Protein AF-A0A8R2H9G7-F1 (afdb_monomer)

Foldseek 3Di:
DLVLLLVCLVCVCVQDPPPDDHVVVVVVVSVVVVVVVVVVVLVVQLVVLCQPDDPVCSVCSVVVSVVVVVVVVVVLVVVVVLLQDLVNCCPPPDPDDDDDRPCPPSVVSNVVSVVVVVVVVVCVVPPDPDPCVPPDDPPPQDPVNVVVVVVVVCVDPVNVVVVVVVVVVVVVVVVVVVVVVVVD

Secondary structure (DSSP, 8-state):
-HHHHHHHHHHHHHHS-TTS---HHHHHHHHHHHHHHHHHHHHHHHHHHHHHS-TTTGGGHHHHHHHHHHHHHHHHHHHHHHHH-HHHHHHHT-SS--SS----HHHHHHHHHHHHHHHHHHHHHH-----GGGS-------HHHHHHHHHHHHHSHHHHHHHHHHHHHHHHHHHHHHHHHHT-

InterPro domains:
  IPR004752 AmpG-like permease/Acetyl-coenzyme A transporter 1 [PTHR12778] (1-171)
  IPR024371 Acetyl-coenzyme A transporter 1-like [PF13000] (18-131)
  IPR036259 MFS transporter superfamily [SSF103473] (22-169)

Structure (mmCIF, N/CA/C/O backbone):
data_AF-A0A8R2H9G7-F1
#
_entry.id   AF-A0A8R2H9G7-F1
#
loop_
_atom_site.group_PDB
_atom_site.id
_atom_site.type_symbol
_atom_site.label_atom_id
_atom_site.label_alt_id
_atom_site.label_comp_id
_atom_site.label_asym_id
_atom_site.label_entity_id
_atom_site.label_seq_id
_atom_site.pdbx_PDB_ins_code
_atom_site.Cartn_x
_atom_site.Cartn_y
_atom_site.Cartn_z
_atom_site.occupancy
_atom_site.B_iso_or_equiv
_atom_site.auth_seq_id
_atom_site.auth_comp_id
_atom_site.auth_asym_id
_atom_site.auth_atom_id
_atom_site.pdbx_PDB_model_num
ATOM 1 N N . MET A 1 1 ? -7.232 -0.306 -6.433 1.00 82.00 1 MET A N 1
ATOM 2 C CA . MET A 1 1 ? -5.753 -0.274 -6.347 1.00 82.00 1 MET A CA 1
ATOM 3 C C . MET A 1 1 ? -5.108 -1.134 -7.431 1.00 82.00 1 MET A C 1
ATOM 5 O O . MET A 1 1 ? -4.406 -0.576 -8.259 1.00 82.00 1 MET A O 1
ATOM 9 N N . GLY A 1 2 ? -5.403 -2.440 -7.511 1.00 83.88 2 GLY A N 1
ATOM 10 C CA . GLY A 1 2 ? -4.819 -3.326 -8.536 1.00 83.88 2 GLY A CA 1
ATOM 11 C C . GLY A 1 2 ? -5.090 -2.910 -9.992 1.00 83.88 2 GLY A C 1
ATOM 12 O O . GLY A 1 2 ? -4.160 -2.840 -10.787 1.00 83.88 2 GLY A O 1
ATOM 13 N N . ALA A 1 3 ? -6.321 -2.503 -10.327 1.00 84.56 3 ALA A N 1
ATOM 14 C CA . ALA A 1 3 ? -6.639 -1.978 -11.663 1.00 84.56 3 ALA A CA 1
ATOM 15 C C . ALA A 1 3 ? -5.837 -0.710 -12.026 1.00 84.56 3 ALA A C 1
ATOM 17 O O . ALA A 1 3 ? -5.389 -0.565 -13.160 1.00 84.56 3 ALA A O 1
ATOM 18 N N . CYS A 1 4 ? -5.597 0.181 -11.056 1.00 84.38 4 CYS A N 1
ATOM 19 C CA . CYS A 1 4 ? -4.772 1.377 -11.252 1.00 84.38 4 CYS A CA 1
ATOM 20 C C . CYS A 1 4 ? -3.304 1.010 -11.514 1.00 84.38 4 CYS A C 1
ATOM 22 O O . CYS A 1 4 ? -2.678 1.616 -12.376 1.00 84.38 4 CYS A O 1
ATOM 24 N N . PHE A 1 5 ? -2.769 -0.004 -10.824 1.00 84.00 5 PHE A N 1
ATOM 25 C CA . PHE A 1 5 ? -1.421 -0.522 -11.083 1.00 84.00 5 PHE A CA 1
ATOM 26 C C . PHE A 1 5 ? -1.277 -1.103 -12.490 1.00 84.00 5 PHE A C 1
ATOM 28 O O . PHE A 1 5 ? -0.299 -0.798 -13.168 1.00 84.00 5 PHE A O 1
ATOM 35 N N . ILE A 1 6 ? -2.265 -1.869 -12.959 1.00 84.56 6 ILE A N 1
ATOM 36 C CA . ILE A 1 6 ? -2.273 -2.402 -14.330 1.00 84.56 6 ILE A CA 1
ATOM 37 C C . ILE A 1 6 ? -2.359 -1.265 -15.353 1.00 84.56 6 ILE A C 1
ATOM 39 O O . ILE A 1 6 ? -1.595 -1.250 -16.314 1.00 84.56 6 ILE A O 1
ATOM 43 N N . TYR A 1 7 ? -3.229 -0.278 -15.124 1.00 85.06 7 TYR A N 1
ATOM 44 C CA . TYR A 1 7 ? -3.340 0.894 -15.993 1.00 85.06 7 TYR A CA 1
ATOM 45 C C . TYR A 1 7 ? -2.022 1.674 -16.080 1.00 85.06 7 TYR A C 1
ATOM 47 O O . TYR A 1 7 ? -1.581 2.026 -17.173 1.00 85.06 7 TYR A O 1
ATOM 55 N N . MET A 1 8 ? -1.354 1.908 -14.949 1.00 81.38 8 MET A N 1
ATOM 56 C CA . MET A 1 8 ? -0.033 2.535 -14.956 1.00 81.38 8 MET A CA 1
ATOM 57 C C . MET A 1 8 ? 1.000 1.672 -15.673 1.00 81.38 8 MET A C 1
ATOM 59 O O . MET A 1 8 ? 1.761 2.214 -16.458 1.00 81.38 8 MET A O 1
ATOM 63 N N . ALA A 1 9 ? 1.013 0.352 -15.466 1.00 79.62 9 ALA A N 1
ATOM 64 C CA . ALA A 1 9 ? 1.944 -0.551 -16.143 1.00 79.62 9 ALA A CA 1
ATOM 65 C C . ALA A 1 9 ? 1.824 -0.454 -17.673 1.00 79.62 9 ALA A C 1
ATOM 67 O O . ALA A 1 9 ? 2.831 -0.402 -18.377 1.00 79.62 9 ALA A O 1
ATOM 68 N N . SER A 1 10 ? 0.602 -0.368 -18.203 1.00 80.25 10 SER A N 1
ATOM 69 C CA . SER A 1 10 ? 0.375 -0.194 -19.641 1.00 80.25 10 SER A CA 1
ATOM 70 C C . SER A 1 10 ? 0.911 1.141 -20.167 1.00 80.25 10 SER A C 1
ATOM 72 O O . SER A 1 10 ? 1.482 1.167 -21.253 1.00 80.25 10 SER A O 1
ATOM 74 N N . ASN A 1 11 ? 0.808 2.222 -19.390 1.00 79.44 11 ASN A N 1
ATOM 75 C CA . ASN A 1 11 ? 1.223 3.566 -19.808 1.00 79.44 11 ASN A CA 1
ATOM 76 C C . ASN A 1 11 ? 2.656 3.954 -19.378 1.00 79.44 11 ASN A C 1
ATOM 78 O O . ASN A 1 11 ? 3.151 5.000 -19.792 1.00 79.44 11 ASN A O 1
ATOM 82 N N . ILE A 1 12 ? 3.339 3.137 -18.564 1.00 74.50 12 ILE A N 1
ATOM 83 C CA . ILE A 1 12 ? 4.638 3.486 -17.958 1.00 74.50 12 ILE A CA 1
ATOM 84 C C . ILE A 1 12 ? 5.731 3.710 -19.011 1.00 74.50 12 ILE A C 1
ATOM 86 O O . ILE A 1 12 ? 6.510 4.643 -18.868 1.00 74.50 12 ILE A O 1
ATOM 90 N N . ASP A 1 13 ? 5.743 2.925 -20.093 1.00 72.75 13 ASP A N 1
ATOM 91 C CA . ASP A 1 13 ? 6.731 3.068 -21.173 1.00 72.75 13 ASP A CA 1
ATOM 92 C C . ASP A 1 13 ? 6.516 4.361 -21.981 1.00 72.75 13 ASP A C 1
ATOM 94 O O . ASP A 1 13 ? 7.449 4.876 -22.593 1.00 72.75 13 ASP A O 1
ATOM 98 N N . GLU A 1 14 ? 5.291 4.903 -21.979 1.00 74.88 14 GLU A N 1
ATOM 99 C CA . GLU A 1 14 ? 4.971 6.190 -22.606 1.00 74.88 14 GLU A CA 1
ATOM 100 C C . GLU A 1 14 ? 5.302 7.364 -21.674 1.00 74.88 14 GLU A C 1
ATOM 102 O O . GLU A 1 14 ? 5.772 8.406 -22.126 1.00 74.88 14 GLU A O 1
ATOM 107 N N . TRP A 1 15 ? 5.074 7.205 -20.367 1.00 72.50 15 TRP A N 1
ATOM 108 C CA . TRP A 1 15 ? 5.322 8.254 -19.373 1.00 72.50 15 TRP A CA 1
ATOM 109 C C . TRP A 1 15 ? 6.798 8.369 -18.976 1.00 72.50 15 TRP A C 1
ATOM 111 O O . TRP A 1 15 ? 7.242 9.457 -18.600 1.00 72.50 15 TRP A O 1
ATOM 121 N N . LEU A 1 16 ? 7.557 7.274 -19.079 1.00 68.81 16 LEU A N 1
ATOM 122 C CA . LEU A 1 16 ? 8.981 7.188 -18.755 1.00 68.81 16 LEU A CA 1
ATOM 123 C C . LEU A 1 16 ? 9.797 6.605 -19.933 1.00 68.81 16 LEU A C 1
ATOM 125 O O . LEU A 1 16 ? 10.354 5.513 -19.821 1.00 68.81 16 LEU A O 1
ATOM 129 N N . PRO A 1 17 ? 9.879 7.312 -21.073 1.00 69.88 17 PRO A N 1
ATOM 130 C CA . PRO A 1 17 ? 10.675 6.870 -22.213 1.00 69.88 17 PRO A CA 1
ATOM 131 C C . PRO A 1 17 ? 12.180 7.019 -21.933 1.00 69.88 17 PRO A C 1
ATOM 133 O O . PRO A 1 17 ? 12.624 8.082 -21.506 1.00 69.88 17 PRO A O 1
ATOM 136 N N . GLU A 1 18 ? 12.990 6.006 -22.260 1.00 61.25 18 GLU A N 1
ATOM 137 C CA . GLU A 1 18 ? 14.456 6.025 -22.048 1.00 61.25 18 GLU A CA 1
ATOM 138 C C . GLU A 1 18 ? 15.189 7.130 -22.836 1.00 61.25 18 GLU A C 1
ATOM 140 O O . GLU A 1 18 ? 16.307 7.511 -22.500 1.00 61.25 18 GLU A O 1
ATOM 145 N N . THR A 1 19 ? 14.564 7.669 -23.887 1.00 57.00 19 THR A N 1
ATOM 146 C CA . THR A 1 19 ? 15.178 8.614 -24.839 1.00 57.00 19 THR A CA 1
ATOM 147 C C . THR A 1 19 ? 14.554 10.015 -24.852 1.00 57.00 19 THR A C 1
ATOM 149 O O . THR A 1 19 ? 15.057 10.891 -25.557 1.00 57.00 19 THR A O 1
ATOM 152 N N . ARG A 1 20 ? 13.464 10.279 -24.112 1.00 65.06 20 ARG A N 1
ATOM 153 C CA . ARG A 1 20 ? 12.755 11.582 -24.119 1.00 65.06 20 ARG A CA 1
ATOM 154 C C . ARG A 1 20 ? 12.514 12.121 -22.707 1.00 65.06 20 ARG A C 1
ATOM 156 O O . ARG A 1 20 ? 12.713 11.429 -21.719 1.00 65.06 20 ARG A O 1
ATOM 163 N N . LYS A 1 21 ? 12.084 13.388 -22.617 1.00 67.12 21 LYS A N 1
ATOM 164 C CA . LYS A 1 21 ? 11.689 14.000 -21.340 1.00 67.12 21 LYS A CA 1
ATOM 165 C C . LYS A 1 21 ? 10.469 13.258 -20.768 1.00 67.12 21 LYS A C 1
ATOM 167 O O . LYS A 1 21 ? 9.487 13.120 -21.498 1.00 67.12 21 LYS A O 1
ATOM 172 N N . PRO A 1 22 ? 10.518 12.806 -19.506 1.00 75.44 22 PRO A N 1
ATOM 173 C CA . PRO A 1 22 ? 9.414 12.086 -18.889 1.00 75.44 22 PRO A CA 1
ATOM 174 C C . PRO A 1 22 ? 8.234 13.010 -18.571 1.00 75.44 22 PRO A C 1
ATOM 176 O O . PRO A 1 22 ? 8.414 14.164 -18.171 1.00 75.44 22 PRO A O 1
ATOM 179 N N . ASP A 1 23 ? 7.018 12.480 -18.702 1.00 77.12 23 ASP A N 1
ATOM 180 C CA . ASP A 1 23 ? 5.767 13.179 -18.384 1.00 77.12 23 ASP A CA 1
ATOM 181 C C . ASP A 1 23 ? 5.506 13.136 -16.868 1.00 77.12 23 ASP A C 1
ATOM 183 O O . ASP A 1 23 ? 4.645 12.414 -16.356 1.00 77.12 23 ASP A O 1
ATOM 187 N N . ILE A 1 24 ? 6.262 13.949 -16.128 1.00 82.56 24 ILE A N 1
ATOM 188 C CA . ILE A 1 24 ? 6.235 13.997 -14.657 1.00 82.56 24 ILE A CA 1
ATOM 189 C C . ILE A 1 24 ? 4.827 14.324 -14.135 1.00 82.56 24 ILE A C 1
ATOM 191 O O . ILE A 1 24 ? 4.404 13.756 -13.134 1.00 82.56 24 ILE A O 1
ATOM 195 N N . LEU A 1 25 ? 4.065 15.189 -14.819 1.00 83.75 25 LEU A N 1
ATOM 196 C CA . LEU A 1 25 ? 2.717 15.572 -14.379 1.00 83.75 25 LEU A CA 1
ATOM 197 C C . LEU A 1 25 ? 1.764 14.372 -14.320 1.00 83.75 25 LEU A C 1
ATOM 199 O O . LEU A 1 25 ? 1.107 14.169 -13.301 1.00 83.75 25 LEU A O 1
ATOM 203 N N . LYS A 1 26 ? 1.714 13.545 -15.372 1.00 82.38 26 LYS A N 1
ATOM 204 C CA . LYS A 1 26 ? 0.862 12.342 -15.403 1.00 82.38 26 LYS A CA 1
ATOM 205 C C . LYS A 1 26 ? 1.266 11.361 -14.304 1.00 82.38 26 LYS A C 1
ATOM 207 O O . LYS A 1 26 ? 0.404 10.805 -13.626 1.00 82.38 26 LYS A O 1
ATOM 212 N N . LEU A 1 27 ? 2.573 11.217 -14.090 1.00 82.19 27 LEU A N 1
ATOM 213 C CA . LEU A 1 27 ? 3.136 10.353 -13.063 1.00 82.19 27 LEU A CA 1
ATOM 214 C C . LEU A 1 27 ? 2.752 10.827 -11.649 1.00 82.19 27 LEU A C 1
ATOM 216 O O . LEU A 1 27 ? 2.284 10.030 -10.839 1.00 82.19 27 LEU A O 1
ATOM 220 N N . VAL A 1 28 ? 2.861 12.130 -11.375 1.00 87.25 28 VAL A N 1
ATOM 221 C CA . VAL A 1 28 ? 2.463 12.740 -10.096 1.00 87.25 28 VAL A CA 1
ATOM 222 C C . VAL A 1 28 ? 0.970 12.556 -9.841 1.00 87.25 28 VAL A C 1
ATOM 224 O O . VAL A 1 28 ? 0.604 12.119 -8.754 1.00 87.25 28 VAL A O 1
ATOM 227 N N . TYR A 1 29 ? 0.106 12.818 -10.827 1.00 87.44 29 TYR A N 1
ATOM 228 C CA . TYR A 1 29 ? -1.336 12.595 -10.674 1.00 87.44 29 TYR A CA 1
ATOM 229 C C . TYR A 1 29 ? -1.669 11.122 -10.400 1.00 87.44 29 TYR A C 1
ATOM 231 O O . TYR A 1 29 ? -2.487 10.831 -9.526 1.00 87.44 29 TYR A O 1
ATOM 239 N N . ALA A 1 30 ? -1.018 10.188 -11.099 1.00 86.75 30 ALA A N 1
ATOM 240 C CA . ALA A 1 30 ? -1.238 8.759 -10.907 1.00 86.75 30 ALA A CA 1
ATOM 241 C C . ALA A 1 30 ? -0.794 8.286 -9.511 1.00 86.75 30 ALA A C 1
ATOM 243 O O . ALA A 1 30 ? -1.560 7.616 -8.814 1.00 86.75 30 ALA A O 1
ATOM 244 N N . PHE A 1 31 ? 0.403 8.682 -9.065 1.00 86.19 31 PHE A N 1
ATOM 245 C CA . PHE A 1 31 ? 0.899 8.356 -7.726 1.00 86.19 31 PHE A CA 1
ATOM 246 C C . PHE A 1 31 ? 0.094 9.032 -6.620 1.00 86.19 31 PHE A C 1
ATOM 248 O O . PHE A 1 31 ? -0.173 8.403 -5.599 1.00 86.19 31 PHE A O 1
ATOM 255 N N . PHE A 1 32 ? -0.346 10.273 -6.825 1.00 89.81 32 PHE A N 1
ATOM 256 C CA . PHE A 1 32 ? -1.221 10.971 -5.889 1.00 89.81 32 PHE A CA 1
ATOM 257 C C . PHE A 1 32 ? -2.545 10.222 -5.707 1.00 89.81 32 PHE A C 1
ATOM 259 O O . PHE A 1 32 ? -2.954 9.939 -4.580 1.00 89.81 32 PHE A O 1
ATOM 266 N N . PHE A 1 33 ? -3.185 9.830 -6.810 1.00 90.44 33 PHE A N 1
ATOM 267 C CA . PHE A 1 33 ? -4.438 9.082 -6.767 1.00 90.44 33 PHE A CA 1
ATOM 268 C C . PHE A 1 33 ? -4.272 7.706 -6.105 1.00 90.44 33 PHE A C 1
ATOM 270 O O . PHE A 1 33 ? -5.101 7.296 -5.292 1.00 90.44 33 PHE A O 1
ATOM 277 N N . LEU A 1 34 ? -3.175 7.001 -6.388 1.00 89.25 34 LEU A N 1
ATOM 278 C CA . LEU A 1 34 ? -2.841 5.750 -5.704 1.00 89.25 34 LEU A CA 1
ATOM 279 C C . LEU A 1 34 ? -2.572 5.937 -4.216 1.00 89.25 34 LEU A C 1
ATOM 281 O O . LEU A 1 34 ? -3.015 5.104 -3.430 1.00 89.25 34 LEU A O 1
ATOM 285 N N . GLY A 1 35 ? -1.888 7.014 -3.832 1.00 89.88 35 GLY A N 1
ATOM 286 C CA . GLY A 1 35 ? -1.658 7.374 -2.436 1.00 89.88 35 GLY A CA 1
ATOM 287 C C . GLY A 1 35 ? -2.971 7.614 -1.692 1.00 89.88 35 GLY A C 1
ATOM 288 O O . GLY A 1 35 ? -3.161 7.091 -0.596 1.00 89.88 35 GLY A O 1
ATOM 289 N N . MET A 1 36 ? -3.923 8.306 -2.320 1.00 91.25 36 MET A N 1
ATOM 290 C CA . MET A 1 36 ? -5.273 8.494 -1.777 1.00 91.25 36 MET A CA 1
ATOM 291 C C . MET A 1 36 ? -6.016 7.160 -1.603 1.00 91.25 36 MET A C 1
ATOM 293 O O . MET A 1 36 ? -6.651 6.919 -0.573 1.00 91.25 36 MET A O 1
ATOM 297 N N . LEU A 1 37 ? -5.913 6.265 -2.588 1.00 90.12 37 LEU A N 1
ATOM 298 C CA . LEU A 1 37 ? -6.501 4.928 -2.513 1.00 90.12 37 LEU A CA 1
ATOM 299 C C . LEU A 1 37 ? -5.864 4.080 -1.406 1.00 90.12 37 LEU A C 1
ATOM 301 O O . LEU A 1 37 ? -6.582 3.401 -0.679 1.00 90.12 37 LEU A O 1
ATOM 305 N N . ALA A 1 38 ? -4.539 4.130 -1.263 1.00 89.56 38 ALA A N 1
ATOM 306 C CA . ALA A 1 38 ? -3.812 3.434 -0.206 1.00 89.56 38 ALA A CA 1
ATOM 307 C C . ALA A 1 38 ? -4.242 3.935 1.179 1.00 89.56 38 ALA A C 1
ATOM 309 O O . ALA A 1 38 ? -4.548 3.124 2.046 1.00 89.56 38 ALA A O 1
ATOM 310 N N . ALA A 1 39 ? -4.360 5.255 1.352 1.00 90.75 39 ALA A N 1
ATOM 311 C CA . ALA A 1 39 ? -4.848 5.857 2.590 1.00 90.75 39 ALA A CA 1
ATOM 312 C C . ALA A 1 39 ? -6.288 5.427 2.917 1.00 90.75 39 ALA A C 1
ATOM 314 O O . ALA A 1 39 ? -6.613 5.150 4.068 1.00 90.75 39 ALA A O 1
ATOM 315 N N . THR A 1 40 ? -7.151 5.314 1.903 1.00 91.19 40 THR A N 1
ATOM 316 C CA . THR A 1 40 ? -8.523 4.814 2.089 1.00 91.19 40 THR A CA 1
ATOM 317 C C . THR A 1 40 ? -8.523 3.352 2.539 1.00 91.19 40 THR A C 1
ATOM 319 O O . THR A 1 40 ? -9.294 2.973 3.417 1.00 91.19 40 THR A O 1
ATOM 322 N N . LEU A 1 41 ? -7.650 2.526 1.957 1.00 87.12 41 LEU A N 1
ATOM 323 C CA . LEU A 1 41 ? -7.536 1.114 2.315 1.00 87.12 41 LEU A CA 1
ATOM 324 C C . LEU A 1 41 ? -6.985 0.915 3.726 1.00 87.12 41 LEU A C 1
ATOM 326 O O . LEU A 1 41 ? -7.489 0.039 4.415 1.00 87.12 41 LEU A O 1
ATOM 330 N N . ASP A 1 42 ? -6.024 1.726 4.164 1.00 86.56 42 ASP A N 1
ATOM 331 C CA . ASP A 1 42 ? -5.469 1.672 5.524 1.00 86.56 42 ASP A CA 1
ATOM 332 C C . ASP A 1 42 ? -6.580 1.851 6.574 1.00 86.56 42 ASP A C 1
ATOM 334 O O . ASP A 1 42 ? -6.789 0.992 7.428 1.00 86.56 42 ASP A O 1
ATOM 338 N N . ILE A 1 43 ? -7.419 2.880 6.399 1.00 88.00 43 ILE A N 1
ATOM 339 C CA . ILE A 1 43 ? -8.570 3.153 7.277 1.00 88.00 43 ILE A CA 1
ATOM 340 C C . ILE A 1 43 ? -9.589 2.004 7.247 1.00 88.00 43 ILE A C 1
ATOM 342 O O . ILE A 1 43 ? -10.096 1.580 8.290 1.00 88.00 43 ILE A O 1
ATOM 346 N N . VAL A 1 44 ? -9.922 1.501 6.053 1.00 86.69 44 VAL A N 1
ATOM 347 C CA . VAL A 1 44 ? -10.909 0.422 5.892 1.00 86.69 44 VAL A CA 1
ATOM 348 C C . VAL A 1 44 ? -10.404 -0.875 6.525 1.00 86.69 44 VAL A C 1
ATOM 350 O O . VAL A 1 44 ? -11.155 -1.530 7.247 1.00 86.69 44 VAL A O 1
ATOM 353 N N . VAL A 1 45 ? -9.140 -1.236 6.303 1.00 83.25 45 VAL A N 1
ATOM 354 C CA . VAL A 1 45 ? -8.510 -2.448 6.846 1.00 83.25 45 VAL A CA 1
ATOM 355 C C . VAL A 1 45 ? -8.375 -2.362 8.369 1.00 83.25 45 VAL A C 1
ATOM 357 O O . VAL A 1 45 ? -8.664 -3.347 9.056 1.00 83.25 45 VAL A O 1
ATOM 360 N N . ASP A 1 46 ? -8.055 -1.188 8.912 1.00 84.69 46 ASP A N 1
ATOM 361 C CA . ASP A 1 46 ? -8.038 -0.954 10.357 1.00 84.69 46 ASP A CA 1
ATOM 362 C C . ASP A 1 46 ? -9.426 -1.159 10.979 1.00 84.69 46 ASP A C 1
ATOM 364 O O . ASP A 1 46 ? -9.571 -1.932 11.931 1.00 84.69 46 ASP A O 1
ATOM 368 N N . GLY A 1 47 ? -10.479 -0.561 10.411 1.00 83.44 47 GLY A N 1
ATOM 369 C CA . GLY A 1 47 ? -11.855 -0.752 10.895 1.00 83.44 47 GLY A CA 1
ATOM 370 C C . GLY A 1 47 ? -12.338 -2.202 10.762 1.00 83.44 47 GLY A C 1
ATOM 371 O O . GLY A 1 47 ? -13.050 -2.745 11.614 1.00 83.44 47 GLY A O 1
ATOM 372 N N . TRP A 1 48 ? -11.892 -2.875 9.709 1.00 81.00 48 TRP A N 1
ATOM 373 C CA . TRP A 1 48 ? -12.135 -4.286 9.468 1.00 81.00 48 TRP A CA 1
ATOM 374 C C . TRP A 1 48 ? -11.473 -5.202 10.496 1.00 81.00 48 TRP A C 1
ATOM 376 O O . TRP A 1 48 ? -12.088 -6.196 10.880 1.00 81.00 48 TRP A O 1
ATOM 386 N N . SER A 1 49 ? -10.275 -4.872 10.975 1.00 81.69 49 SER A N 1
ATOM 387 C CA . SER A 1 49 ? -9.595 -5.648 12.016 1.00 81.69 49 SER A CA 1
ATOM 388 C C . SER A 1 49 ? -10.335 -5.581 13.361 1.00 81.69 49 SER A C 1
ATOM 390 O O . SER A 1 49 ? -10.511 -6.606 14.022 1.00 81.69 49 SER A O 1
ATOM 392 N N . LEU A 1 50 ? -10.863 -4.404 13.722 1.00 74.88 50 LEU A N 1
ATOM 393 C CA . LEU A 1 50 ? -11.611 -4.182 14.965 1.00 74.88 50 LEU A CA 1
ATOM 394 C C . LEU A 1 50 ? -12.962 -4.906 14.984 1.00 74.88 50 LEU A C 1
ATOM 396 O O . LEU A 1 50 ? -13.409 -5.342 16.041 1.00 74.88 50 LEU A O 1
ATOM 400 N N . THR A 1 51 ? -13.605 -5.043 13.823 1.00 74.75 51 THR A N 1
ATOM 401 C CA . THR A 1 51 ? -14.904 -5.725 13.682 1.00 74.75 51 THR A CA 1
ATOM 402 C C . THR A 1 51 ? -14.776 -7.240 13.504 1.00 74.75 51 THR A C 1
ATOM 404 O O . THR A 1 51 ? -15.715 -7.970 13.815 1.00 74.75 51 THR A O 1
ATOM 407 N N . MET A 1 52 ? -13.627 -7.732 13.026 1.00 69.00 52 MET A N 1
ATOM 408 C CA . MET A 1 52 ? -13.358 -9.166 12.849 1.00 69.00 52 MET A CA 1
ATOM 409 C C . MET A 1 52 ? -12.850 -9.857 14.122 1.00 69.00 52 MET A C 1
ATOM 411 O O . MET A 1 52 ? -13.045 -11.064 14.271 1.00 69.00 52 MET A O 1
ATOM 415 N N . LEU A 1 53 ? -12.205 -9.132 15.043 1.00 69.06 53 LEU A N 1
ATOM 416 C CA . LEU A 1 53 ? -11.704 -9.703 16.296 1.00 69.06 53 LEU A CA 1
ATOM 417 C C . LEU A 1 53 ? -12.753 -9.663 17.416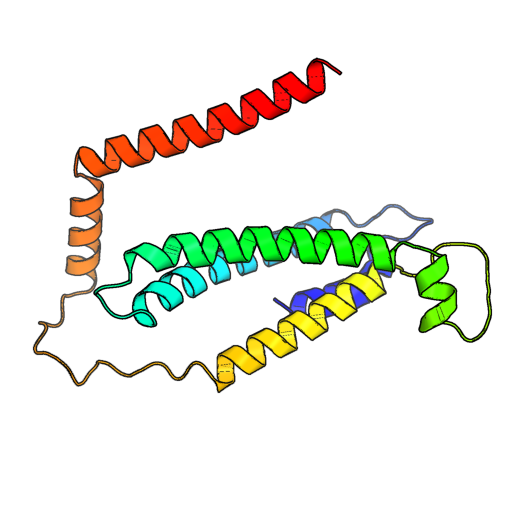 1.00 69.06 53 LEU A C 1
ATOM 419 O O . LEU A 1 53 ? -13.477 -8.690 17.609 1.00 69.06 53 LEU A O 1
ATOM 423 N N . LYS A 1 54 ? -12.791 -10.728 18.226 1.00 66.56 54 LYS A N 1
ATOM 424 C CA . LYS A 1 54 ? -13.620 -10.796 19.439 1.00 66.56 54 LYS A CA 1
ATOM 425 C C . LYS A 1 54 ? -13.172 -9.712 20.433 1.00 66.56 54 LYS A C 1
ATOM 427 O O . LYS A 1 54 ? -11.974 -9.488 20.592 1.00 66.56 54 LYS A O 1
ATOM 432 N N . ARG A 1 55 ? -14.115 -9.102 21.164 1.00 65.38 55 ARG A N 1
ATOM 433 C CA . ARG A 1 55 ? -13.906 -7.956 22.088 1.00 65.38 55 ARG A CA 1
ATOM 434 C C . ARG A 1 55 ? -12.812 -8.159 23.153 1.00 65.38 55 ARG A C 1
ATOM 436 O O . ARG A 1 55 ? -12.305 -7.187 23.688 1.00 65.38 55 ARG A O 1
ATOM 443 N N . ASN A 1 56 ? -12.430 -9.406 23.431 1.00 67.88 56 ASN A N 1
ATOM 444 C CA . ASN A 1 56 ? -11.354 -9.757 24.363 1.00 67.88 56 ASN A CA 1
ATOM 445 C C . ASN A 1 56 ? -9.939 -9.687 23.747 1.00 67.88 56 ASN A C 1
ATOM 447 O O . ASN A 1 56 ? -8.953 -9.607 24.468 1.00 67.88 56 ASN A O 1
ATOM 451 N N . ASN A 1 57 ? -9.822 -9.710 22.416 1.00 72.31 57 ASN A N 1
ATOM 452 C CA . ASN A 1 57 ? -8.546 -9.777 21.696 1.00 72.31 57 ASN A CA 1
ATOM 453 C C . ASN A 1 57 ? -8.299 -8.551 20.804 1.00 72.31 57 ASN A C 1
ATOM 455 O O . ASN A 1 57 ? -7.287 -8.502 20.114 1.00 72.31 57 ASN A O 1
ATOM 459 N N . VAL A 1 58 ? -9.174 -7.541 20.843 1.00 70.50 58 VAL A N 1
ATOM 460 C CA . VAL A 1 58 ? -9.057 -6.301 20.046 1.00 70.50 58 VAL A CA 1
ATOM 461 C C . VAL A 1 58 ? -7.741 -5.546 20.266 1.00 70.50 58 VAL A C 1
ATOM 463 O O . VAL A 1 58 ? -7.297 -4.841 19.367 1.00 70.50 58 VAL A O 1
ATOM 466 N N . GLY A 1 59 ? -7.062 -5.749 21.403 1.00 73.06 59 GLY A N 1
ATOM 467 C CA . GLY A 1 59 ? -5.723 -5.201 21.651 1.00 73.06 59 GLY A CA 1
ATOM 468 C C . GLY A 1 59 ? -4.635 -5.725 20.701 1.00 73.06 59 GLY A C 1
ATOM 469 O O . GLY A 1 59 ? -3.641 -5.039 20.493 1.00 73.06 59 GLY A O 1
ATOM 470 N N . TYR A 1 60 ? -4.831 -6.892 20.076 1.00 76.50 60 TYR A N 1
ATOM 471 C CA . TYR A 1 60 ? -3.896 -7.464 19.097 1.00 76.50 60 TYR A CA 1
ATOM 472 C C . TYR 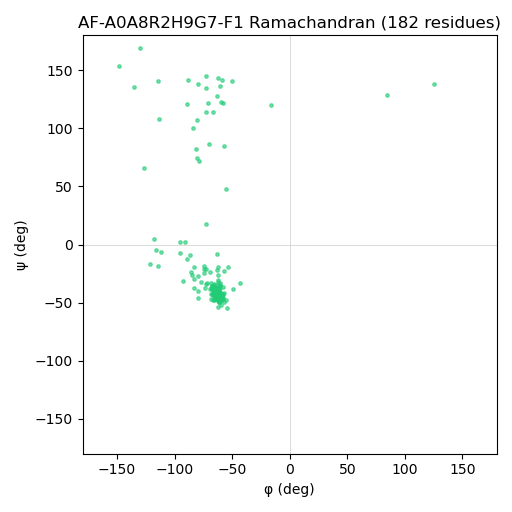A 1 60 ? -4.134 -6.977 17.663 1.00 76.50 60 TYR A C 1
ATOM 474 O O . TYR A 1 60 ? -3.315 -7.254 16.785 1.00 76.50 60 TYR A O 1
ATOM 482 N N . ALA A 1 61 ? -5.231 -6.257 17.405 1.00 81.62 61 ALA A N 1
ATOM 483 C CA . ALA A 1 61 ? -5.579 -5.788 16.065 1.00 81.62 61 ALA A CA 1
ATOM 484 C C . ALA A 1 61 ? -4.497 -4.855 15.492 1.00 81.62 61 ALA A C 1
ATOM 486 O O . ALA A 1 61 ? -4.018 -5.060 14.377 1.00 81.62 61 ALA A O 1
ATOM 487 N N . SER A 1 62 ? -4.029 -3.897 16.296 1.00 79.12 62 SER A N 1
ATOM 488 C CA . SER A 1 62 ? -2.978 -2.950 15.905 1.00 79.12 62 SER A CA 1
ATOM 489 C C . SER A 1 62 ? -1.614 -3.620 15.711 1.00 79.12 62 SER A C 1
ATOM 491 O O . SER A 1 62 ? -0.867 -3.256 14.800 1.00 79.12 62 SER A O 1
ATOM 493 N N . THR A 1 63 ? -1.291 -4.631 16.526 1.00 84.12 63 THR A N 1
ATOM 494 C CA . THR A 1 63 ? -0.073 -5.435 16.364 1.00 84.12 63 THR A CA 1
ATOM 495 C C . THR A 1 63 ? -0.119 -6.226 15.064 1.00 84.12 63 THR A C 1
ATOM 497 O O . THR A 1 63 ? 0.854 -6.213 14.322 1.00 84.12 63 THR A O 1
ATOM 500 N N . CYS A 1 64 ? -1.254 -6.855 14.743 1.00 81.75 64 CYS A N 1
ATOM 501 C CA . CYS A 1 64 ? -1.423 -7.600 13.499 1.00 81.75 64 CYS A CA 1
ATOM 502 C C . CYS A 1 64 ? -1.275 -6.697 12.268 1.00 81.75 64 CYS A C 1
ATOM 504 O O . CYS A 1 64 ? -0.536 -7.064 11.355 1.00 81.75 64 CYS A O 1
ATOM 506 N N . ASN A 1 65 ? -1.884 -5.501 12.271 1.00 84.81 65 ASN A N 1
ATOM 507 C CA . ASN A 1 65 ? -1.711 -4.539 11.178 1.00 84.81 65 ASN A CA 1
ATOM 508 C C . ASN A 1 65 ? -0.235 -4.119 11.032 1.00 84.81 65 ASN A C 1
ATOM 510 O O . ASN A 1 65 ? 0.355 -4.225 9.957 1.00 84.81 65 ASN A O 1
ATOM 514 N N . SER A 1 66 ? 0.410 -3.753 12.144 1.00 83.25 66 SER A N 1
ATOM 515 C CA . SER A 1 66 ? 1.818 -3.333 12.145 1.00 83.25 66 SER A CA 1
ATOM 516 C C . SER A 1 66 ? 2.763 -4.443 11.668 1.00 83.25 66 SER A C 1
ATOM 518 O O . SER A 1 66 ? 3.643 -4.205 10.843 1.00 83.25 66 SER A O 1
ATOM 520 N N . THR A 1 67 ? 2.580 -5.675 12.151 1.00 87.19 67 THR A N 1
ATOM 521 C CA . THR A 1 67 ? 3.371 -6.834 11.722 1.00 87.19 67 THR A CA 1
ATOM 522 C C . THR A 1 67 ? 3.107 -7.169 10.259 1.00 87.19 67 THR A C 1
ATOM 524 O O . THR A 1 67 ? 4.058 -7.431 9.528 1.00 87.19 67 THR A O 1
ATOM 527 N N . GLY A 1 68 ? 1.852 -7.117 9.806 1.00 86.19 68 GLY A N 1
ATOM 528 C CA . GLY A 1 68 ? 1.486 -7.327 8.405 1.00 86.19 68 GLY A CA 1
ATOM 529 C C . GLY A 1 68 ? 2.182 -6.335 7.474 1.00 86.19 68 GLY A C 1
ATOM 530 O O . GLY A 1 68 ? 2.736 -6.740 6.453 1.00 86.19 68 GLY A O 1
ATOM 531 N N . LEU A 1 69 ? 2.247 -5.061 7.866 1.00 85.12 69 LEU A N 1
ATOM 532 C CA . LEU A 1 69 ? 2.952 -4.020 7.121 1.00 85.12 69 LEU A CA 1
ATOM 533 C C . LEU A 1 69 ? 4.464 -4.283 7.057 1.00 85.12 69 LEU A C 1
ATOM 535 O O . LEU A 1 69 ? 5.046 -4.231 5.974 1.00 85.12 69 LEU A O 1
ATOM 539 N N . VAL A 1 70 ? 5.104 -4.627 8.181 1.00 88.88 70 VAL A N 1
ATOM 540 C CA . VAL A 1 70 ? 6.541 -4.968 8.208 1.00 88.88 70 VAL A CA 1
ATOM 541 C C . VAL A 1 70 ? 6.834 -6.198 7.346 1.00 88.88 70 VAL A C 1
ATOM 543 O O . VAL A 1 70 ? 7.771 -6.182 6.549 1.00 88.88 70 VAL A O 1
ATOM 546 N N . MET A 1 71 ? 6.010 -7.241 7.451 1.00 89.19 71 MET A N 1
ATOM 547 C CA . MET A 1 71 ? 6.126 -8.446 6.625 1.00 89.19 71 MET A CA 1
ATOM 548 C C . MET A 1 71 ? 5.949 -8.126 5.139 1.00 89.19 71 MET A C 1
ATOM 550 O O . MET A 1 71 ? 6.718 -8.612 4.314 1.00 89.19 71 MET A O 1
ATOM 554 N N . GLY A 1 72 ? 4.988 -7.268 4.792 1.00 87.25 72 GLY A N 1
ATOM 555 C CA . GLY A 1 72 ? 4.766 -6.807 3.424 1.00 87.25 72 GLY A CA 1
ATOM 556 C C . GLY A 1 72 ? 5.974 -6.066 2.853 1.00 87.25 72 GLY A C 1
ATOM 557 O O . GLY A 1 72 ? 6.386 -6.356 1.732 1.00 87.25 72 GLY A O 1
ATOM 558 N N . ILE A 1 73 ? 6.591 -5.169 3.631 1.00 87.44 73 ILE A N 1
ATOM 559 C CA . ILE A 1 73 ? 7.823 -4.469 3.231 1.00 87.44 73 ILE A CA 1
ATOM 560 C C . ILE A 1 73 ? 8.957 -5.468 2.990 1.00 87.44 73 ILE A C 1
ATOM 562 O O . ILE A 1 73 ? 9.631 -5.382 1.965 1.00 87.44 73 ILE A O 1
ATOM 566 N N . MET A 1 74 ? 9.143 -6.436 3.891 1.00 87.62 74 MET A N 1
ATOM 567 C CA . MET A 1 74 ? 10.181 -7.462 3.751 1.00 87.62 74 MET A CA 1
ATOM 568 C C . MET A 1 74 ? 9.976 -8.310 2.495 1.00 87.62 74 MET A C 1
ATOM 570 O O . MET A 1 74 ? 10.903 -8.465 1.702 1.00 87.62 74 MET A O 1
ATOM 574 N N . ILE A 1 75 ? 8.759 -8.817 2.275 1.00 87.06 75 ILE A N 1
ATOM 575 C CA . ILE A 1 75 ? 8.422 -9.609 1.086 1.00 87.06 75 ILE A CA 1
ATOM 576 C C . ILE A 1 75 ? 8.643 -8.779 -0.175 1.00 87.06 75 ILE A C 1
ATOM 578 O O . ILE A 1 75 ? 9.256 -9.267 -1.117 1.00 87.06 75 ILE A O 1
ATOM 582 N N . SER A 1 76 ? 8.187 -7.526 -0.190 1.00 84.62 76 SER A N 1
ATOM 583 C CA . SER A 1 76 ? 8.301 -6.655 -1.357 1.00 84.62 76 SER A CA 1
ATOM 584 C C . SER A 1 76 ? 9.761 -6.342 -1.691 1.00 84.62 76 SER A C 1
ATOM 586 O O . SER A 1 76 ? 10.155 -6.449 -2.849 1.00 84.62 76 SER A O 1
ATOM 588 N N . TYR A 1 77 ? 10.593 -6.064 -0.682 1.00 84.06 77 TYR A N 1
ATOM 589 C CA . TYR A 1 77 ? 12.033 -5.860 -0.852 1.00 84.06 77 TYR A CA 1
ATOM 590 C C . TYR A 1 77 ? 12.730 -7.105 -1.410 1.00 84.06 77 TYR A C 1
ATOM 592 O O . TYR A 1 77 ? 13.443 -7.020 -2.409 1.00 84.06 77 TYR A O 1
ATOM 600 N N . ILE A 1 78 ? 12.473 -8.270 -0.808 1.00 83.75 78 ILE A N 1
ATOM 601 C CA . ILE A 1 78 ? 13.033 -9.552 -1.249 1.00 83.75 78 ILE A CA 1
ATOM 602 C C . ILE A 1 78 ? 12.597 -9.849 -2.689 1.00 83.75 78 ILE A C 1
ATOM 604 O O . ILE A 1 78 ? 13.427 -10.174 -3.533 1.00 83.75 78 ILE A O 1
ATOM 608 N N . PHE A 1 79 ? 11.312 -9.681 -3.000 1.00 78.00 79 PHE A N 1
ATOM 609 C CA . PHE A 1 79 ? 10.761 -9.938 -4.328 1.00 78.00 79 PHE A CA 1
ATOM 610 C C . PHE A 1 79 ? 11.338 -8.986 -5.385 1.00 78.00 79 PHE A C 1
ATOM 612 O O . PHE A 1 79 ? 11.695 -9.430 -6.473 1.00 78.00 79 PHE A O 1
ATOM 619 N N . SER A 1 80 ? 11.513 -7.701 -5.056 1.00 74.69 80 SER A N 1
ATOM 620 C CA . SER A 1 80 ? 12.180 -6.726 -5.931 1.00 74.69 80 SER A CA 1
ATOM 621 C C . SER A 1 80 ? 13.648 -7.080 -6.186 1.00 74.69 80 SER A C 1
ATOM 623 O O . SER A 1 80 ? 14.123 -6.965 -7.317 1.00 74.69 80 SER A O 1
ATOM 625 N N . ALA A 1 81 ? 14.361 -7.552 -5.158 1.00 76.12 81 ALA A N 1
ATOM 626 C CA . ALA A 1 81 ? 15.751 -7.988 -5.278 1.00 76.12 81 ALA A CA 1
ATOM 627 C C . ALA A 1 81 ? 15.882 -9.246 -6.154 1.00 76.12 81 ALA A C 1
ATOM 629 O O . ALA A 1 81 ? 16.750 -9.304 -7.023 1.00 76.12 81 ALA A O 1
ATOM 630 N N . PHE A 1 82 ? 14.983 -10.222 -5.989 1.00 68.56 82 PHE A N 1
ATOM 631 C CA . PHE A 1 82 ? 14.939 -11.418 -6.837 1.00 68.56 82 PHE A CA 1
ATOM 632 C C . PHE A 1 82 ? 14.592 -11.098 -8.293 1.00 68.56 82 PHE A C 1
ATOM 634 O O . PHE A 1 82 ? 15.187 -11.674 -9.198 1.00 68.56 82 PHE A O 1
ATOM 641 N N . LEU A 1 83 ? 13.653 -10.179 -8.532 1.00 63.34 83 LEU A N 1
ATOM 642 C CA . LEU A 1 83 ? 13.218 -9.808 -9.882 1.00 63.34 83 LEU A CA 1
ATOM 643 C C . LEU A 1 83 ? 14.250 -8.974 -10.648 1.00 63.34 83 LEU A C 1
ATOM 645 O O . LEU A 1 83 ? 14.374 -9.131 -11.860 1.00 63.34 83 LEU A O 1
ATOM 649 N N . THR A 1 84 ? 14.997 -8.118 -9.948 1.00 62.94 84 THR A N 1
ATOM 650 C CA . THR A 1 84 ? 16.102 -7.333 -10.527 1.00 62.94 84 THR A CA 1
ATOM 651 C C . THR A 1 84 ? 17.329 -8.202 -10.836 1.00 62.94 84 THR A C 1
ATOM 653 O O . THR A 1 84 ? 18.155 -7.829 -11.664 1.00 62.94 84 THR A O 1
ATOM 656 N N . SER A 1 85 ? 17.461 -9.372 -10.200 1.00 59.69 85 SER A N 1
ATOM 657 C CA . SER A 1 85 ? 18.593 -10.275 -10.422 1.00 59.69 85 SER A CA 1
ATOM 658 C C . SER A 1 85 ? 18.532 -10.944 -11.804 1.00 59.69 85 SER A C 1
ATOM 660 O O . SER A 1 85 ? 17.586 -11.664 -12.141 1.00 59.69 85 SER A O 1
ATOM 662 N N . GLU A 1 86 ? 19.583 -10.730 -12.600 1.00 54.91 86 GLU A N 1
ATOM 663 C CA . GLU A 1 86 ? 19.730 -11.264 -13.962 1.00 54.91 86 GLU A CA 1
ATOM 664 C C . GLU A 1 86 ? 19.721 -12.805 -13.998 1.00 54.91 86 GLU A C 1
ATOM 666 O O . GLU A 1 86 ? 19.137 -13.405 -14.906 1.00 54.91 86 GLU A O 1
ATOM 671 N N . ASP A 1 87 ? 20.281 -13.452 -12.968 1.00 55.16 87 ASP A N 1
ATOM 672 C CA . ASP A 1 87 ? 20.354 -14.912 -12.827 1.00 55.16 87 ASP A CA 1
ATOM 673 C C . ASP A 1 87 ? 18.979 -15.574 -12.658 1.00 55.16 87 ASP A C 1
ATOM 675 O O . ASP A 1 87 ? 18.747 -16.679 -13.157 1.00 55.16 87 ASP A O 1
ATOM 679 N N . PHE A 1 88 ? 18.030 -14.910 -11.989 1.00 52.62 88 PHE A N 1
ATOM 680 C CA . PHE A 1 88 ? 16.684 -15.456 -11.794 1.00 52.62 88 PHE A CA 1
ATOM 681 C C . PHE A 1 88 ? 15.815 -15.266 -13.047 1.00 52.62 88 PHE A C 1
ATOM 683 O O . PHE A 1 88 ? 15.111 -16.191 -13.465 1.00 52.62 88 PHE A O 1
ATOM 690 N N . SER A 1 89 ? 15.932 -14.105 -13.704 1.00 50.62 89 SER A N 1
ATOM 691 C CA . SER A 1 89 ? 15.244 -13.802 -14.969 1.00 50.62 89 SER A CA 1
ATOM 692 C C . SER A 1 89 ? 15.678 -14.718 -16.117 1.00 50.62 89 SER A C 1
ATOM 694 O O . SER A 1 89 ? 14.830 -15.209 -16.867 1.00 50.62 89 SER A O 1
ATOM 696 N N . ASN A 1 90 ? 16.977 -15.009 -16.241 1.00 51.03 90 ASN A N 1
ATOM 697 C CA . ASN A 1 90 ? 17.487 -15.898 -17.288 1.00 51.03 90 ASN A CA 1
ATOM 698 C C . ASN A 1 90 ? 17.179 -17.384 -17.026 1.00 51.03 90 ASN A C 1
ATOM 700 O O . ASN A 1 90 ? 17.095 -18.151 -17.981 1.00 51.03 90 ASN A O 1
ATOM 704 N N . LYS A 1 91 ? 16.973 -17.798 -15.766 1.00 53.16 91 LYS A N 1
ATOM 705 C CA . LYS A 1 91 ? 16.747 -19.207 -15.396 1.00 53.16 91 LYS A CA 1
ATOM 706 C C . LYS A 1 91 ? 15.274 -19.626 -15.336 1.00 53.16 91 LYS A C 1
ATOM 708 O O . LYS A 1 91 ? 14.985 -20.787 -15.609 1.00 53.16 91 LYS A O 1
ATOM 713 N N . TYR A 1 92 ? 14.354 -18.721 -14.986 1.00 51.69 92 TYR A N 1
ATOM 714 C CA . TYR A 1 92 ? 12.929 -19.053 -14.803 1.00 51.69 92 TYR A CA 1
ATOM 715 C C . TYR A 1 92 ? 11.967 -18.404 -15.813 1.00 51.69 92 TYR A C 1
ATOM 717 O O . TYR A 1 92 ? 10.850 -18.895 -15.956 1.00 51.69 92 TYR A O 1
ATOM 725 N N . LEU A 1 93 ? 12.360 -17.334 -16.518 1.00 46.88 93 LEU A N 1
ATOM 726 C CA . LEU A 1 93 ? 11.444 -16.549 -17.367 1.00 46.88 93 LEU A CA 1
ATOM 727 C C . LEU A 1 93 ? 11.836 -16.455 -18.851 1.00 46.88 93 LEU A C 1
ATOM 729 O O . LEU A 1 93 ? 10.985 -16.115 -19.673 1.00 46.88 93 LEU A O 1
ATOM 733 N N . ARG A 1 94 ? 13.081 -16.769 -19.231 1.00 44.47 94 ARG A N 1
ATOM 734 C CA . ARG A 1 94 ? 13.562 -16.658 -20.620 1.00 44.47 94 ARG A CA 1
ATOM 735 C C . ARG A 1 94 ? 13.916 -18.003 -21.251 1.00 44.47 94 ARG A C 1
ATOM 737 O O . ARG A 1 94 ? 14.565 -18.837 -20.638 1.00 44.47 94 ARG A O 1
ATOM 744 N N . PHE A 1 95 ? 13.572 -18.153 -22.533 1.00 48.16 95 PHE A N 1
ATOM 745 C CA . PHE A 1 95 ? 14.044 -19.246 -23.400 1.00 48.16 95 PHE A CA 1
ATOM 746 C C . PHE A 1 95 ? 15.360 -18.920 -24.145 1.00 48.16 95 PHE A C 1
ATOM 748 O O . PHE A 1 95 ? 15.976 -19.828 -24.700 1.00 48.16 95 PHE A O 1
ATOM 755 N N . ARG A 1 96 ? 15.816 -17.654 -24.172 1.00 41.56 96 ARG A N 1
ATOM 756 C CA . ARG A 1 96 ? 17.141 -17.259 -24.691 1.00 41.56 96 ARG A CA 1
ATOM 757 C C . ARG A 1 96 ? 17.845 -16.257 -23.759 1.00 41.56 96 ARG A C 1
ATOM 759 O O . ARG A 1 96 ? 17.187 -15.310 -23.327 1.00 41.56 96 ARG A O 1
ATOM 766 N N . PRO A 1 97 ? 19.149 -16.440 -23.474 1.00 47.16 97 PRO A N 1
ATOM 767 C CA . PRO A 1 97 ? 19.929 -15.529 -22.643 1.00 47.16 97 PRO A CA 1
ATOM 768 C C . PRO A 1 97 ? 20.365 -14.293 -23.443 1.00 47.16 97 PRO A C 1
ATOM 770 O O . PRO A 1 97 ? 20.783 -14.414 -24.592 1.00 47.16 97 PRO A O 1
ATOM 773 N N . ASP A 1 98 ? 20.272 -13.120 -22.823 1.00 44.62 98 ASP A N 1
ATOM 774 C CA . ASP A 1 98 ? 20.743 -11.833 -23.352 1.00 44.62 98 ASP A CA 1
ATOM 775 C C . ASP A 1 98 ? 21.191 -10.953 -22.175 1.00 44.62 98 ASP A C 1
ATOM 777 O O . ASP A 1 98 ? 20.704 -11.149 -21.056 1.00 44.62 98 ASP A O 1
ATOM 781 N N . VAL A 1 99 ? 22.110 -10.024 -22.424 1.00 43.56 99 VAL A N 1
ATOM 782 C CA . VAL A 1 99 ? 22.786 -9.189 -21.420 1.00 43.56 99 VAL A CA 1
ATOM 783 C C . VAL A 1 99 ? 22.013 -7.892 -21.155 1.00 43.56 99 VAL A C 1
ATOM 785 O O . VAL A 1 99 ? 21.792 -7.097 -22.064 1.00 43.56 99 VAL A O 1
ATOM 788 N N . GLY A 1 100 ? 21.614 -7.686 -19.896 1.00 49.88 100 GLY A N 1
ATOM 789 C CA . GLY A 1 100 ? 20.836 -6.537 -19.409 1.00 49.88 100 GLY A CA 1
ATOM 790 C C . GLY A 1 100 ? 19.558 -6.970 -18.680 1.00 49.88 100 GLY A C 1
ATOM 791 O O . GLY A 1 100 ? 18.882 -7.887 -19.125 1.00 49.88 100 GLY A O 1
ATOM 792 N N . GLY A 1 101 ? 19.209 -6.343 -17.551 1.00 42.03 101 GLY A N 1
ATOM 793 C CA . GLY A 1 101 ? 18.018 -6.680 -16.756 1.00 42.03 101 GLY A CA 1
ATOM 794 C C . GLY A 1 101 ? 16.693 -6.374 -17.473 1.00 42.03 101 GLY A C 1
ATOM 795 O O . GLY A 1 101 ? 16.343 -5.223 -17.701 1.00 42.03 101 GLY A O 1
ATOM 796 N N . ILE A 1 102 ? 15.919 -7.409 -17.804 1.00 45.16 102 ILE A N 1
ATOM 797 C CA . ILE A 1 102 ? 14.697 -7.333 -18.645 1.00 45.16 102 ILE A CA 1
ATOM 798 C C . ILE A 1 102 ? 13.421 -7.217 -17.821 1.00 45.16 102 ILE A C 1
ATOM 800 O O . ILE A 1 102 ? 12.320 -7.165 -18.366 1.00 45.16 102 ILE A O 1
ATOM 804 N N . PHE A 1 103 ? 13.525 -7.159 -16.495 1.00 49.81 103 PHE A N 1
ATOM 805 C CA . PHE A 1 103 ? 12.361 -6.874 -15.669 1.00 49.81 103 PHE A CA 1
ATOM 806 C C . PHE A 1 103 ? 12.068 -5.369 -15.690 1.00 49.81 103 PHE A C 1
ATOM 808 O O . PHE A 1 103 ? 12.297 -4.642 -14.730 1.00 49.81 103 PHE A O 1
ATOM 815 N N . THR A 1 104 ? 11.569 -4.897 -16.836 1.00 65.75 104 THR A N 1
ATOM 816 C CA . THR A 1 104 ? 11.058 -3.542 -17.044 1.00 65.75 104 THR A CA 1
ATOM 817 C C . THR A 1 104 ? 10.063 -3.194 -15.937 1.00 65.75 104 THR A C 1
ATOM 819 O O . THR A 1 104 ? 9.226 -4.021 -15.560 1.00 65.75 104 THR A O 1
ATOM 822 N N . THR A 1 105 ? 10.100 -1.948 -15.455 1.00 65.75 105 THR A N 1
ATOM 823 C CA . THR A 1 105 ? 9.168 -1.362 -14.471 1.00 65.75 105 THR A CA 1
ATOM 824 C C . THR A 1 105 ? 7.700 -1.731 -14.747 1.00 65.75 105 THR A C 1
ATOM 826 O O . THR A 1 105 ? 6.927 -1.976 -13.821 1.00 65.75 105 THR A O 1
ATOM 829 N N . ARG A 1 106 ? 7.329 -1.875 -16.026 1.00 69.81 106 ARG A N 1
ATOM 830 C CA . ARG A 1 106 ? 6.045 -2.406 -16.507 1.00 69.81 106 ARG A CA 1
ATOM 831 C C . ARG A 1 106 ? 5.693 -3.794 -15.957 1.00 69.81 106 ARG A C 1
ATOM 833 O O . ARG A 1 106 ? 4.613 -3.957 -15.395 1.00 69.81 106 ARG A O 1
ATOM 840 N N . SER A 1 107 ? 6.567 -4.789 -16.106 1.00 71.62 107 SER A N 1
ATOM 841 C CA . SER A 1 107 ? 6.306 -6.178 -15.689 1.00 71.62 107 SER A CA 1
ATOM 842 C C . SER A 1 107 ? 6.166 -6.297 -14.173 1.00 71.62 107 SER A C 1
ATOM 844 O O . SER A 1 107 ? 5.307 -7.028 -13.683 1.00 71.62 107 SER A O 1
ATOM 846 N N . PHE A 1 108 ? 6.954 -5.517 -13.430 1.00 76.12 108 PHE A N 1
ATOM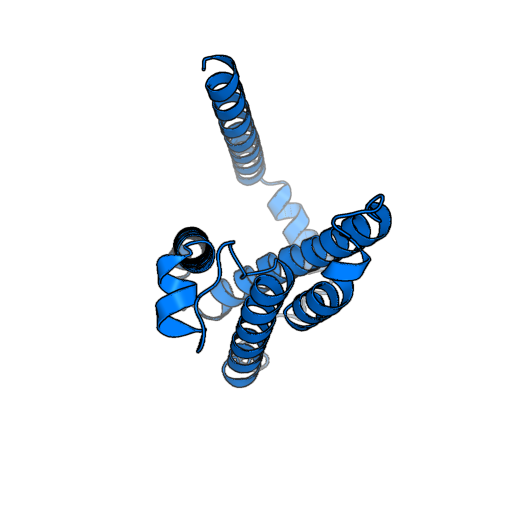 847 C CA . PHE A 1 108 ? 6.833 -5.408 -11.979 1.00 76.12 108 PHE A CA 1
ATOM 848 C C . PHE A 1 108 ? 5.461 -4.849 -11.575 1.00 76.12 108 PHE A C 1
ATOM 850 O O . 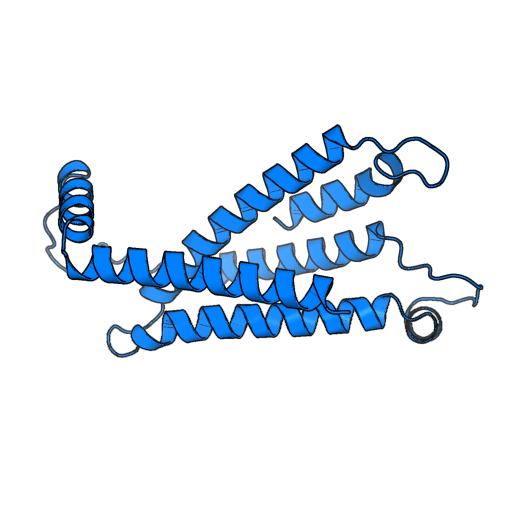PHE A 1 108 ? 4.725 -5.492 -10.826 1.00 76.12 108 PHE A O 1
ATOM 857 N N . LEU A 1 109 ? 5.069 -3.691 -12.119 1.00 78.69 109 LEU A N 1
ATOM 858 C CA . LEU A 1 109 ? 3.775 -3.066 -11.822 1.00 78.69 109 LEU A CA 1
ATOM 859 C C . LEU A 1 109 ? 2.589 -3.956 -12.223 1.00 78.69 109 LEU A C 1
ATOM 861 O O . LEU A 1 109 ? 1.585 -3.989 -11.513 1.00 78.69 109 LEU A O 1
ATOM 865 N N . TYR A 1 110 ? 2.709 -4.708 -13.320 1.00 80.50 110 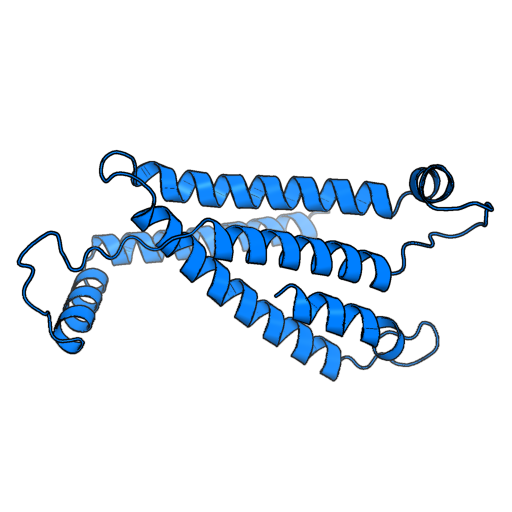TYR A N 1
ATOM 866 C CA . TYR A 1 110 ? 1.676 -5.642 -13.762 1.00 80.50 110 TYR A CA 1
ATOM 867 C C . TYR A 1 110 ? 1.529 -6.838 -12.809 1.00 80.50 110 TYR A C 1
ATOM 869 O O . TYR A 1 110 ? 0.412 -7.146 -12.395 1.00 80.50 110 TYR A O 1
ATOM 877 N N . ALA A 1 111 ? 2.635 -7.471 -12.397 1.00 80.38 111 ALA A N 1
ATOM 878 C CA . ALA A 1 111 ? 2.617 -8.590 -11.451 1.00 80.38 111 ALA A CA 1
ATOM 879 C C . ALA A 1 111 ? 2.000 -8.189 -10.101 1.00 80.38 111 ALA A C 1
ATOM 881 O O . ALA A 1 111 ? 1.103 -8.869 -9.596 1.00 80.38 111 ALA A O 1
ATOM 882 N N . TRP A 1 112 ? 2.411 -7.039 -9.555 1.00 83.00 112 TRP A N 1
ATOM 883 C CA . TRP A 1 112 ? 1.806 -6.483 -8.345 1.00 83.00 112 TRP A CA 1
ATOM 884 C C . TRP A 1 112 ? 0.340 -6.112 -8.557 1.00 83.00 112 TRP A C 1
ATOM 886 O O . TRP A 1 112 ? -0.488 -6.399 -7.698 1.00 83.00 112 TRP A O 1
ATOM 896 N N . GLY A 1 113 ? -0.013 -5.532 -9.706 1.00 85.81 113 GLY A N 1
ATOM 897 C CA . GLY A 1 113 ? -1.394 -5.210 -10.057 1.00 85.81 113 GLY A CA 1
ATOM 898 C C . GLY A 1 113 ? -2.313 -6.433 -10.045 1.00 85.81 113 GLY A C 1
ATOM 899 O O . GLY A 1 113 ? -3.375 -6.386 -9.421 1.00 85.81 113 GLY A O 1
ATOM 900 N N . VAL A 1 114 ? -1.888 -7.542 -10.659 1.00 85.56 114 VAL A N 1
ATOM 901 C CA . VAL A 1 114 ? -2.621 -8.820 -10.655 1.00 85.56 114 VAL A CA 1
ATOM 902 C C . VAL A 1 114 ? -2.728 -9.389 -9.241 1.00 85.56 114 VAL A C 1
ATOM 904 O O . VAL A 1 114 ? -3.821 -9.768 -8.824 1.00 85.56 114 VAL A O 1
ATOM 907 N N . LEU A 1 115 ? -1.634 -9.396 -8.475 1.00 86.94 115 LEU A N 1
ATOM 908 C CA . LEU A 1 115 ? -1.628 -9.866 -7.087 1.00 86.94 115 LEU A CA 1
ATOM 909 C C . LEU A 1 115 ? -2.600 -9.057 -6.216 1.00 86.94 115 LEU A C 1
ATOM 911 O O . LEU A 1 115 ? -3.394 -9.637 -5.476 1.00 86.94 115 LEU A O 1
ATOM 915 N N . PHE A 1 116 ? -2.612 -7.727 -6.353 1.00 87.62 116 PHE A N 1
ATOM 916 C CA . PHE A 1 116 ? -3.572 -6.867 -5.664 1.00 87.62 116 PHE A CA 1
ATOM 917 C C . PHE A 1 116 ? -5.012 -7.168 -6.076 1.00 87.62 116 PHE A C 1
ATOM 919 O O . PHE A 1 116 ? -5.873 -7.210 -5.202 1.00 87.62 116 PHE A O 1
ATOM 926 N N . ILE A 1 117 ? -5.293 -7.399 -7.366 1.00 88.94 117 ILE A N 1
ATOM 927 C CA . ILE A 1 117 ? -6.637 -7.801 -7.810 1.00 88.94 117 ILE A CA 1
ATOM 928 C C . ILE A 1 117 ? -7.039 -9.110 -7.134 1.00 88.94 117 ILE A C 1
ATOM 930 O O . ILE A 1 117 ? -8.076 -9.136 -6.478 1.00 88.94 117 ILE A O 1
ATOM 934 N N . LEU A 1 118 ? -6.200 -10.145 -7.208 1.00 90.25 118 LEU A N 1
ATOM 935 C CA . LEU A 1 118 ? -6.476 -11.451 -6.607 1.00 90.25 118 LEU A CA 1
ATOM 936 C C . LEU A 1 118 ? -6.786 -11.339 -5.112 1.00 90.25 118 LEU A C 1
ATOM 938 O O . LEU A 1 118 ? -7.802 -11.866 -4.662 1.00 90.25 118 LEU A O 1
ATOM 942 N N . ILE A 1 119 ? -5.966 -10.605 -4.355 1.00 87.38 119 ILE A N 1
ATOM 943 C CA . ILE A 1 119 ? -6.198 -10.385 -2.923 1.00 87.38 119 ILE A CA 1
ATOM 944 C C . ILE A 1 119 ? -7.502 -9.616 -2.695 1.00 87.38 119 ILE A C 1
ATOM 946 O O . ILE A 1 119 ? -8.306 -10.026 -1.863 1.00 87.38 119 ILE A O 1
ATOM 950 N N . THR A 1 120 ? -7.759 -8.532 -3.432 1.00 86.75 120 THR A N 1
ATOM 951 C CA . THR A 1 120 ? -9.001 -7.759 -3.256 1.00 86.75 120 THR A CA 1
ATOM 952 C C . THR A 1 120 ? -10.250 -8.565 -3.600 1.00 86.75 120 THR A C 1
ATOM 954 O O . THR A 1 120 ? -11.244 -8.461 -2.889 1.00 86.75 120 THR A O 1
ATOM 957 N N . THR A 1 121 ? -10.202 -9.407 -4.633 1.00 87.19 121 THR A N 1
ATOM 958 C CA . THR A 1 121 ? -11.296 -10.312 -4.992 1.00 87.19 121 THR A CA 1
ATOM 959 C C . THR A 1 121 ? -11.490 -11.383 -3.925 1.00 87.19 121 THR A C 1
ATOM 961 O O . THR A 1 121 ? -12.624 -11.648 -3.535 1.00 87.19 121 THR A O 1
ATOM 964 N N . LEU A 1 122 ? -10.406 -11.956 -3.394 1.00 86.62 122 LEU A N 1
ATOM 965 C CA . LEU A 1 122 ? -10.473 -12.914 -2.293 1.00 86.62 122 LEU A CA 1
ATOM 966 C C . LEU A 1 122 ? -11.125 -12.279 -1.060 1.00 86.62 122 LEU A C 1
ATOM 968 O O . LEU A 1 122 ? -12.058 -12.843 -0.500 1.00 86.62 122 LEU A O 1
ATOM 972 N N . ILE A 1 123 ? -10.696 -11.075 -0.676 1.00 84.81 123 ILE A N 1
ATOM 973 C CA . ILE A 1 123 ? -11.296 -10.338 0.439 1.00 84.81 123 ILE A CA 1
ATOM 974 C C . ILE A 1 123 ? -12.771 -10.048 0.155 1.00 84.81 123 ILE A C 1
ATOM 976 O O . ILE A 1 123 ? -13.591 -10.277 1.033 1.00 84.81 123 ILE A O 1
ATOM 980 N N . ALA A 1 124 ? -13.132 -9.614 -1.055 1.00 83.38 124 ALA A N 1
ATOM 981 C CA . ALA A 1 124 ? -14.523 -9.343 -1.417 1.00 83.38 124 ALA A CA 1
ATOM 982 C C . ALA A 1 124 ? -15.425 -10.587 -1.316 1.00 83.38 124 ALA A C 1
ATOM 984 O O . ALA A 1 124 ? -16.592 -10.467 -0.958 1.00 83.38 124 ALA A O 1
ATOM 985 N N . ILE A 1 125 ? -14.892 -11.780 -1.600 1.00 82.88 125 ILE A N 1
ATOM 986 C CA . ILE A 1 125 ? -15.633 -13.046 -1.500 1.00 82.88 125 ILE A CA 1
ATOM 987 C C . ILE A 1 125 ? -15.715 -13.533 -0.047 1.00 82.88 125 ILE A C 1
ATOM 989 O O . ILE A 1 125 ? -16.777 -13.954 0.410 1.00 82.88 125 ILE A O 1
ATOM 993 N N . PHE A 1 126 ? -14.599 -13.505 0.684 1.00 76.69 126 PHE A N 1
ATOM 994 C CA . PHE A 1 126 ? -14.505 -14.081 2.029 1.00 76.69 126 PHE A CA 1
ATOM 995 C C . PHE A 1 126 ? -15.020 -13.148 3.124 1.00 76.69 126 PHE A C 1
ATOM 997 O O . PHE A 1 126 ? -15.526 -13.614 4.149 1.00 76.69 126 PHE A O 1
ATOM 1004 N N . LYS A 1 127 ? -14.915 -11.831 2.934 1.00 71.12 127 LYS A N 1
ATOM 1005 C CA . LYS A 1 127 ? -15.414 -10.853 3.892 1.00 71.12 127 LYS A CA 1
ATOM 1006 C C . LYS A 1 127 ? -16.914 -10.661 3.709 1.00 71.12 127 LYS A C 1
ATOM 1008 O O . LYS A 1 127 ? -17.379 -9.705 3.099 1.00 71.12 127 LYS A O 1
ATOM 1013 N N . LYS A 1 128 ? -17.681 -11.570 4.303 1.00 64.44 128 LYS A N 1
ATOM 1014 C CA . LYS A 1 128 ? -19.111 -11.371 4.518 1.00 64.44 128 LYS A CA 1
ATOM 1015 C C . LYS A 1 128 ? -19.280 -10.493 5.753 1.00 64.44 128 LYS A C 1
ATOM 1017 O O . LYS A 1 128 ? -19.006 -10.936 6.867 1.00 64.44 128 LYS A O 1
ATOM 1022 N N . GLU A 1 129 ? -19.661 -9.235 5.556 1.00 62.47 129 GLU A N 1
ATOM 1023 C CA . GLU A 1 129 ? -19.980 -8.356 6.678 1.00 62.47 129 GLU A CA 1
ATOM 1024 C C . GLU A 1 129 ? -21.141 -8.973 7.465 1.00 62.47 129 GLU A C 1
ATOM 1026 O O . GLU A 1 129 ? -22.193 -9.305 6.912 1.00 62.47 129 GLU A O 1
ATOM 1031 N N . LYS A 1 130 ? -20.907 -9.219 8.756 1.00 54.84 130 LYS A N 1
ATOM 1032 C CA . LYS A 1 130 ? -21.950 -9.692 9.658 1.00 54.84 130 LYS A CA 1
ATOM 1033 C C . LYS A 1 130 ? -22.871 -8.505 9.897 1.00 54.84 130 LYS A C 1
ATOM 1035 O O . LYS A 1 130 ? -22.446 -7.500 10.465 1.00 54.84 130 LYS A O 1
ATOM 1040 N N . ASP A 1 131 ? -24.103 -8.616 9.420 1.00 46.88 131 ASP A N 1
ATOM 1041 C CA . ASP A 1 131 ? -25.119 -7.602 9.644 1.00 46.88 131 ASP A CA 1
ATOM 1042 C C . ASP A 1 131 ? -25.531 -7.633 11.123 1.00 46.88 131 ASP A C 1
ATOM 1044 O O . ASP A 1 131 ? -26.458 -8.334 11.521 1.00 46.88 131 ASP A O 1
ATOM 1048 N N . ASN A 1 132 ? -24.799 -6.906 11.971 1.00 47.62 132 ASN A N 1
ATOM 1049 C CA . ASN A 1 132 ? -25.103 -6.773 13.399 1.00 47.62 132 ASN A CA 1
ATOM 1050 C C . ASN A 1 132 ? -26.340 -5.886 13.648 1.00 47.62 132 ASN A C 1
ATOM 1052 O O . ASN A 1 132 ? -26.557 -5.433 14.764 1.00 47.62 132 ASN A O 1
ATOM 1056 N N . ARG A 1 133 ? -27.190 -5.645 12.639 1.00 46.97 133 ARG A N 1
ATOM 1057 C CA . ARG A 1 133 ? -28.491 -4.977 12.806 1.00 46.97 133 ARG A CA 1
ATOM 1058 C C . ARG A 1 133 ? -29.472 -5.747 13.699 1.00 46.97 133 ARG A C 1
ATOM 1060 O O . ARG A 1 133 ? -30.542 -5.216 13.978 1.00 46.97 133 ARG A O 1
ATOM 1067 N N . LEU A 1 134 ? -29.147 -6.981 14.095 1.00 44.69 134 LEU A N 1
ATOM 1068 C CA . LEU A 1 134 ? -30.032 -7.870 14.855 1.00 44.69 134 LEU A CA 1
ATOM 1069 C C . LEU A 1 134 ? -29.585 -8.142 16.300 1.00 44.69 134 LEU A C 1
ATOM 1071 O O . LEU A 1 134 ? -30.355 -8.753 17.036 1.00 44.69 134 LEU A O 1
ATOM 1075 N N . GLU A 1 135 ? -28.400 -7.694 16.725 1.00 46.50 135 GLU A N 1
ATOM 1076 C CA . GLU A 1 135 ? -27.960 -7.823 18.121 1.00 46.50 135 GLU A CA 1
ATOM 1077 C C . GLU A 1 135 ? -27.845 -6.436 18.765 1.00 46.50 135 GLU A C 1
ATOM 1079 O O . GLU A 1 135 ? -26.934 -5.659 18.487 1.00 46.50 135 GLU A O 1
ATOM 1084 N N . ASP A 1 136 ? -28.809 -6.197 19.647 1.00 41.88 136 ASP A N 1
ATOM 1085 C CA . ASP A 1 136 ? -28.949 -5.134 20.633 1.00 41.88 136 ASP A CA 1
ATOM 1086 C C . ASP A 1 136 ? -29.549 -3.782 20.224 1.00 41.88 136 ASP A C 1
ATOM 1088 O O . ASP A 1 136 ? -29.148 -3.07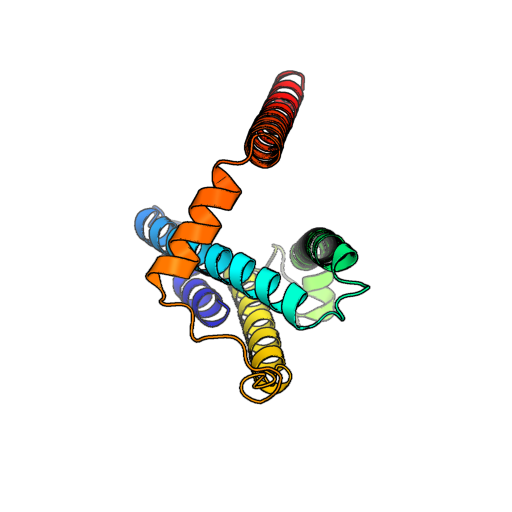8 19.299 1.00 41.88 136 ASP A O 1
ATOM 1092 N N . ASP A 1 137 ? -30.530 -3.449 21.057 1.00 44.00 137 ASP A N 1
ATOM 1093 C CA . ASP A 1 137 ? -31.372 -2.276 21.257 1.00 44.00 137 ASP A CA 1
ATOM 1094 C C . ASP A 1 137 ? -30.569 -0.977 21.489 1.00 44.00 137 ASP A C 1
ATOM 1096 O O . ASP A 1 137 ? -30.786 -0.203 22.423 1.00 44.00 137 ASP A O 1
ATOM 1100 N N . HIS A 1 138 ? -29.569 -0.725 20.648 1.00 45.78 138 HIS A N 1
ATOM 1101 C CA . HIS A 1 138 ? -28.802 0.503 20.657 1.00 45.78 138 HIS A CA 1
ATOM 1102 C C . HIS A 1 138 ? -29.566 1.548 19.850 1.00 45.78 138 HIS A C 1
ATOM 1104 O O . HIS A 1 138 ? -29.561 1.548 18.618 1.00 45.78 138 HIS A O 1
ATOM 1110 N N . VAL A 1 139 ? -30.251 2.425 20.591 1.00 49.03 139 VAL A N 1
ATOM 1111 C CA . VAL A 1 139 ? -30.747 3.746 20.184 1.00 49.03 139 VAL A CA 1
ATOM 1112 C C . VAL A 1 139 ? -30.054 4.209 18.904 1.00 49.03 139 VAL A C 1
ATOM 1114 O O . VAL A 1 139 ? -28.832 4.359 18.895 1.00 49.03 139 VAL A O 1
ATOM 1117 N N . LYS A 1 140 ? -30.827 4.444 17.834 1.00 50.41 140 LYS A N 1
ATOM 1118 C CA . LYS A 1 140 ? -30.352 5.101 16.608 1.00 50.41 140 LYS A CA 1
ATOM 1119 C C . LYS A 1 140 ? -29.775 6.471 16.980 1.00 50.41 140 LYS A C 1
ATOM 1121 O O . LYS A 1 140 ? -30.484 7.474 16.945 1.00 50.41 140 LYS A O 1
ATOM 1126 N N . LEU A 1 141 ? -28.510 6.506 17.386 1.00 54.84 141 LEU A N 1
ATOM 1127 C CA . LEU A 1 141 ? -27.763 7.725 17.642 1.00 54.84 141 LEU A CA 1
ATOM 1128 C C . LEU A 1 141 ? -27.794 8.521 16.345 1.00 54.84 141 LEU A C 1
ATOM 1130 O O . LEU A 1 141 ? -27.403 8.031 15.284 1.00 54.84 141 LEU A O 1
ATOM 1134 N N . ASN A 1 142 ? -28.323 9.736 16.425 1.00 68.94 142 ASN A N 1
ATOM 1135 C CA . ASN A 1 142 ? -28.354 10.633 15.286 1.00 68.94 142 ASN A CA 1
ATOM 1136 C C . ASN A 1 142 ? -26.901 10.852 14.828 1.00 68.94 142 ASN A C 1
ATOM 1138 O O . ASN A 1 142 ? -26.009 10.955 15.671 1.00 68.94 142 ASN A O 1
ATOM 1142 N N . ILE A 1 143 ? -26.636 10.922 13.520 1.00 74.31 143 ILE A N 1
ATOM 1143 C CA . ILE A 1 143 ? -25.272 11.033 12.957 1.00 74.31 143 ILE A CA 1
ATOM 1144 C C . ILE A 1 143 ? -24.488 12.154 13.666 1.00 74.31 143 ILE A C 1
ATOM 1146 O O . ILE A 1 143 ? -23.326 11.995 14.032 1.00 74.31 143 ILE A O 1
ATOM 1150 N N . VAL A 1 144 ? -25.189 13.248 13.968 1.00 74.75 144 VAL A N 1
ATOM 1151 C CA . VAL A 1 144 ? -24.691 14.406 14.719 1.00 74.75 144 VAL A CA 1
ATOM 1152 C C . VAL A 1 144 ? -24.256 14.057 16.150 1.00 74.75 144 VAL A C 1
ATOM 1154 O O . VAL A 1 144 ? -23.211 14.520 16.596 1.00 74.75 144 VAL A O 1
ATOM 1157 N N . GLN A 1 145 ? -25.008 13.221 16.871 1.00 76.94 145 GLN A N 1
ATOM 1158 C CA . GLN A 1 145 ? -24.658 12.788 18.230 1.00 76.94 145 GLN A CA 1
ATOM 1159 C C . GLN A 1 145 ? -23.413 11.894 18.232 1.00 76.94 145 GLN A C 1
ATOM 1161 O O . GLN A 1 145 ? -22.576 12.020 19.122 1.00 76.94 145 GLN A O 1
ATOM 1166 N N . ASN A 1 146 ? -23.236 11.052 17.210 1.00 77.56 146 ASN A N 1
ATOM 1167 C CA . ASN A 1 146 ? -22.029 10.238 17.067 1.00 77.56 146 ASN A CA 1
ATOM 1168 C C . ASN A 1 146 ? -20.782 11.102 16.798 1.00 77.56 146 ASN A C 1
ATOM 1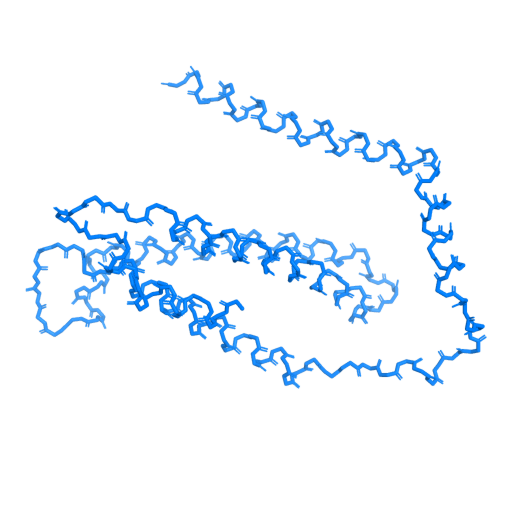170 O O . ASN A 1 146 ? -19.748 10.911 17.436 1.00 77.56 146 ASN A O 1
ATOM 1174 N N . TYR A 1 147 ? -20.886 12.106 15.918 1.00 79.50 147 TYR A N 1
ATOM 1175 C CA . TYR A 1 147 ? -19.802 13.074 15.712 1.00 79.50 147 TYR A CA 1
ATOM 1176 C C . TYR A 1 147 ? -19.516 13.913 16.965 1.00 79.50 147 TYR A C 1
ATOM 1178 O O . TYR A 1 147 ? -18.351 14.169 17.263 1.00 79.50 147 TYR A O 1
ATOM 1186 N N . SER A 1 148 ? -20.547 14.291 17.730 1.00 79.81 148 SER A N 1
ATOM 1187 C CA . SER A 1 148 ? -20.373 15.005 19.001 1.00 79.81 148 SER A CA 1
ATOM 1188 C C . SER A 1 148 ? -19.613 14.162 20.028 1.00 79.81 148 SER A C 1
ATOM 1190 O O . SER A 1 148 ? -18.696 14.669 20.664 1.00 79.81 148 SER A O 1
ATOM 1192 N N . LEU A 1 149 ? -19.919 12.865 20.138 1.00 79.56 149 LEU A N 1
ATOM 1193 C CA . LEU A 1 149 ? -19.194 11.946 21.022 1.00 79.56 149 LEU A CA 1
ATOM 1194 C C . LEU A 1 149 ? -17.723 11.791 20.614 1.00 79.56 149 LEU A C 1
ATOM 1196 O O . LEU A 1 149 ? -16.845 11.844 21.471 1.00 79.56 149 LEU A O 1
ATOM 1200 N N . ILE A 1 150 ? -17.429 11.653 19.315 1.00 83.44 150 ILE A N 1
ATOM 1201 C CA . ILE A 1 150 ? -16.044 11.606 18.811 1.00 83.44 150 ILE A CA 1
ATOM 1202 C C . ILE A 1 150 ? -15.303 12.906 19.152 1.00 83.44 150 ILE A C 1
ATOM 1204 O O . ILE A 1 150 ? -14.143 12.876 19.565 1.00 83.44 150 ILE A O 1
ATOM 1208 N N . TRP A 1 151 ? -15.974 14.051 19.020 1.00 81.94 151 TRP A N 1
ATOM 1209 C CA . TRP A 1 151 ? -15.408 15.351 19.368 1.00 81.94 151 TRP A CA 1
ATOM 1210 C C . TRP A 1 151 ? -15.109 15.486 20.865 1.00 81.94 151 TRP A C 1
ATOM 1212 O O . TRP A 1 151 ? -14.064 16.016 21.246 1.00 81.94 151 TRP A O 1
ATOM 1222 N N . ASP A 1 152 ? -15.982 14.962 21.721 1.00 82.81 152 ASP A N 1
ATOM 1223 C CA . ASP A 1 152 ? -15.765 14.951 23.167 1.00 82.81 152 ASP A CA 1
ATOM 1224 C C . ASP A 1 152 ? -14.626 14.003 23.561 1.00 82.81 152 ASP A C 1
ATOM 1226 O O . ASP A 1 152 ? -13.786 14.368 24.383 1.00 82.81 152 ASP A O 1
ATOM 1230 N N . ILE A 1 153 ? -14.507 12.850 22.897 1.00 82.94 153 ILE A N 1
ATOM 1231 C CA . ILE A 1 153 ? -13.371 11.928 23.043 1.00 82.94 153 ILE A CA 1
ATOM 1232 C C . ILE A 1 153 ? -12.055 12.639 22.687 1.00 82.94 153 ILE A C 1
ATOM 1234 O O . ILE A 1 153 ? -11.104 12.606 23.467 1.00 82.94 153 ILE A O 1
ATOM 1238 N N . LEU A 1 154 ? -12.002 13.375 21.573 1.00 79.88 154 LEU A N 1
ATOM 1239 C CA . LEU A 1 154 ? -10.821 14.161 21.182 1.00 79.88 154 LEU A CA 1
ATOM 1240 C C . LEU A 1 154 ? -10.462 15.267 22.190 1.00 79.88 154 LEU A C 1
ATOM 1242 O O . LEU A 1 154 ? -9.297 15.663 22.293 1.00 79.88 154 LEU A O 1
ATOM 1246 N N . LYS A 1 155 ? -11.432 15.781 22.955 1.00 83.44 155 LYS A N 1
ATOM 1247 C CA . LYS A 1 155 ? -11.178 16.807 23.975 1.00 83.44 155 LYS A CA 1
ATOM 1248 C C . LYS A 1 155 ? -10.502 16.264 25.232 1.00 83.44 155 LYS A C 1
ATOM 1250 O O . LYS A 1 155 ? -9.921 17.087 25.954 1.00 83.44 155 LYS A O 1
ATOM 1255 N N . LEU A 1 156 ? -10.530 14.950 25.488 1.00 87.88 156 LEU A N 1
ATOM 1256 C CA . LEU A 1 156 ? -9.931 14.368 26.689 1.00 87.88 156 LEU A CA 1
ATOM 1257 C C . LEU A 1 156 ? -8.416 14.646 26.756 1.00 87.88 156 LEU A C 1
ATOM 1259 O O . LEU A 1 156 ? -7.698 14.464 25.768 1.00 87.88 156 LEU A O 1
ATOM 1263 N N . PRO A 1 157 ? -7.894 15.026 27.936 1.00 80.50 157 PRO A N 1
ATOM 1264 C CA . PRO A 1 157 ? -6.482 15.362 28.108 1.00 80.50 157 PRO A CA 1
ATOM 1265 C C . PRO A 1 157 ? -5.551 14.178 27.813 1.00 80.50 157 PRO A C 1
ATOM 1267 O O . PRO A 1 157 ? -4.469 14.383 27.270 1.00 80.50 157 PRO A O 1
ATOM 1270 N N . GLY A 1 158 ? -5.984 12.941 28.085 1.00 83.25 158 GLY A N 1
ATOM 1271 C CA . GLY A 1 158 ? -5.209 11.736 27.769 1.00 83.25 158 GLY A CA 1
ATOM 1272 C C . GLY A 1 158 ? -4.996 11.527 26.266 1.00 83.25 158 GLY A C 1
ATOM 1273 O O . GLY A 1 158 ? -3.896 11.181 25.848 1.00 83.25 158 GLY A O 1
ATOM 1274 N N . ILE A 1 159 ? -6.008 11.809 25.439 1.00 83.81 159 ILE A N 1
ATOM 1275 C CA . ILE A 1 159 ? -5.905 11.687 23.975 1.00 83.81 159 ILE A CA 1
ATOM 1276 C C . ILE A 1 159 ? -5.056 12.811 23.394 1.00 83.81 159 ILE A C 1
ATOM 1278 O O . ILE A 1 159 ? -4.252 12.562 22.503 1.00 83.81 159 ILE A O 1
ATOM 1282 N N . LYS A 1 160 ? -5.160 14.028 23.937 1.00 81.94 160 LYS A N 1
ATOM 1283 C CA . LYS A 1 160 ? -4.279 15.140 23.556 1.00 81.94 160 LYS A CA 1
ATOM 1284 C C . LYS A 1 160 ? -2.818 14.849 23.885 1.00 81.94 160 LYS A C 1
ATOM 1286 O O . LYS A 1 160 ? -1.957 15.110 23.052 1.00 81.94 160 LYS A O 1
ATOM 1291 N N . LEU A 1 161 ? -2.545 14.283 25.063 1.00 82.88 161 LEU A N 1
ATOM 1292 C CA . LEU A 1 161 ? -1.193 13.893 25.457 1.00 82.88 161 LEU A CA 1
ATOM 1293 C C . LEU A 1 161 ? -0.662 12.777 24.552 1.00 82.88 161 LEU A C 1
ATOM 1295 O O . LEU A 1 161 ? 0.436 12.910 24.028 1.00 82.88 161 LEU A O 1
ATOM 1299 N N . LEU A 1 162 ? -1.463 11.737 24.288 1.00 80.75 162 LEU A N 1
ATOM 1300 C CA . LEU A 1 162 ? -1.105 10.674 23.345 1.00 80.75 162 LEU A CA 1
ATOM 1301 C C . LEU A 1 162 ? -0.845 11.222 21.938 1.00 80.75 162 LEU A C 1
ATOM 1303 O O . LEU A 1 162 ? 0.172 10.882 21.345 1.00 80.75 162 LEU A O 1
ATOM 1307 N N . ALA A 1 163 ? -1.709 12.097 21.420 1.00 82.19 163 ALA A N 1
ATOM 1308 C CA . ALA A 1 163 ? -1.542 12.723 20.111 1.00 82.19 163 ALA A CA 1
ATOM 1309 C C . ALA A 1 163 ? -0.253 13.552 20.037 1.00 82.19 163 ALA A C 1
ATOM 1311 O O . ALA A 1 163 ? 0.500 13.425 19.073 1.00 82.19 163 ALA A O 1
ATOM 1312 N N . LEU A 1 164 ? 0.038 14.347 21.073 1.00 83.69 164 LEU A N 1
ATOM 1313 C CA . LEU A 1 164 ? 1.269 15.129 21.165 1.00 83.69 164 LEU A CA 1
ATOM 1314 C C . LEU A 1 164 ? 2.499 14.214 21.219 1.00 83.69 164 LEU A C 1
ATOM 1316 O O . LEU A 1 164 ? 3.441 14.413 20.460 1.00 83.69 164 LEU A O 1
ATOM 1320 N N . THR A 1 165 ? 2.487 13.181 22.063 1.00 82.12 165 THR A N 1
ATOM 1321 C CA . THR A 1 165 ? 3.584 12.209 22.167 1.00 82.12 165 THR A CA 1
ATOM 1322 C C . THR A 1 165 ? 3.820 11.487 20.843 1.00 82.12 165 THR A C 1
ATOM 1324 O O . THR A 1 165 ? 4.969 11.324 20.437 1.00 82.12 165 THR A O 1
ATOM 1327 N N . LEU A 1 166 ? 2.760 11.089 20.139 1.00 80.88 166 LEU A N 1
ATOM 1328 C CA . LEU A 1 166 ? 2.855 10.384 18.861 1.00 80.88 166 LEU A CA 1
ATOM 1329 C C . LEU A 1 166 ? 3.398 11.298 17.752 1.00 80.88 166 LEU A C 1
ATOM 1331 O O . LEU A 1 166 ? 4.215 10.864 16.939 1.00 80.88 166 LEU A O 1
ATOM 1335 N N . LEU A 1 167 ? 3.008 12.575 17.765 1.00 81.44 167 LEU A N 1
ATOM 1336 C CA . LEU A 1 167 ? 3.518 13.599 16.855 1.00 81.44 167 LEU A CA 1
ATOM 1337 C C . LEU A 1 167 ? 5.007 13.871 17.108 1.00 81.44 167 LEU A C 1
ATOM 1339 O O . LEU A 1 167 ? 5.807 13.805 16.175 1.00 81.44 167 LEU A O 1
ATOM 1343 N N . THR A 1 168 ? 5.408 14.066 18.367 1.00 86.50 168 THR A N 1
ATOM 1344 C CA . THR A 1 168 ? 6.816 14.254 18.745 1.00 86.50 168 THR A CA 1
ATOM 1345 C C . THR A 1 168 ? 7.658 13.021 18.409 1.00 86.50 168 THR A C 1
ATOM 1347 O O . THR A 1 168 ? 8.750 13.158 17.865 1.00 86.50 168 THR A O 1
ATOM 1350 N N . ALA A 1 169 ? 7.148 11.807 18.642 1.00 83.62 169 ALA A N 1
ATOM 1351 C CA . ALA A 1 169 ? 7.846 10.566 18.303 1.00 83.62 169 ALA A CA 1
ATOM 1352 C C . ALA A 1 169 ? 8.101 10.427 16.792 1.00 83.62 169 ALA A C 1
ATOM 1354 O O . ALA A 1 169 ? 9.203 10.061 16.382 1.00 83.62 169 ALA A O 1
ATOM 1355 N N . LYS A 1 170 ? 7.114 10.755 15.947 1.00 80.88 170 LYS A N 1
ATOM 1356 C CA . LYS A 1 170 ? 7.278 10.738 14.483 1.00 80.88 170 LYS A CA 1
ATOM 1357 C C . LYS A 1 170 ? 8.321 11.755 14.017 1.00 80.88 170 LYS A C 1
ATOM 1359 O O . LYS A 1 170 ? 9.165 11.410 13.193 1.00 80.88 170 LYS A O 1
ATOM 1364 N N . VAL A 1 171 ? 8.296 12.969 14.568 1.00 82.00 171 VAL A N 1
ATOM 1365 C CA . VAL A 1 171 ? 9.273 14.025 14.255 1.00 82.00 171 VAL A CA 1
ATOM 1366 C C . VAL A 1 171 ? 10.687 13.610 14.670 1.00 82.00 171 VAL A C 1
ATOM 1368 O O . VAL A 1 171 ? 11.613 13.734 13.872 1.00 82.00 171 VAL A O 1
ATOM 1371 N N . ILE A 1 172 ? 10.854 13.040 15.868 1.00 86.19 172 ILE A N 1
ATOM 1372 C CA . ILE A 1 172 ? 12.149 12.540 16.354 1.00 86.19 172 ILE A CA 1
ATOM 1373 C C . ILE A 1 172 ? 12.728 11.484 15.405 1.00 86.19 172 ILE A C 1
ATOM 1375 O O . ILE A 1 172 ? 13.905 11.556 15.066 1.00 86.19 172 ILE A O 1
ATOM 1379 N N . ILE A 1 173 ? 11.918 10.529 14.936 1.00 82.62 173 ILE A N 1
ATOM 1380 C CA . ILE A 1 173 ? 12.375 9.481 14.007 1.00 82.62 173 ILE A CA 1
ATOM 1381 C C . ILE A 1 173 ? 12.875 10.082 12.684 1.00 82.62 173 ILE A C 1
ATOM 1383 O O . ILE A 1 173 ? 13.890 9.630 12.152 1.00 82.62 173 ILE A O 1
ATOM 1387 N N . ILE A 1 174 ? 12.185 11.097 12.157 1.00 80.75 174 ILE A N 1
ATOM 1388 C CA . ILE A 1 174 ? 12.574 11.777 10.913 1.00 80.75 174 ILE A CA 1
ATOM 1389 C C . ILE A 1 174 ? 13.895 12.528 11.102 1.00 80.75 174 ILE A C 1
ATOM 1391 O O . ILE A 1 174 ? 14.811 12.347 10.303 1.00 80.75 174 ILE A O 1
ATOM 1395 N N . ILE A 1 175 ? 14.024 13.306 12.180 1.00 81.56 175 ILE A N 1
ATOM 1396 C CA . ILE A 1 175 ? 15.254 14.048 12.502 1.00 81.56 175 ILE A CA 1
ATOM 1397 C C . ILE A 1 175 ? 16.432 13.087 12.685 1.00 81.56 175 ILE A C 1
ATOM 1399 O O . ILE A 1 175 ? 17.521 13.334 12.178 1.00 81.56 175 ILE A O 1
ATOM 1403 N N . TYR A 1 176 ? 16.213 11.962 13.367 1.00 81.50 176 TYR A N 1
ATOM 1404 C CA . TYR A 1 176 ? 17.252 10.962 13.594 1.00 81.50 176 TYR A CA 1
ATOM 1405 C C . TYR A 1 176 ? 17.720 10.293 12.293 1.00 81.50 176 TYR A C 1
ATOM 1407 O O . TYR A 1 176 ? 18.902 9.988 12.145 1.00 81.50 176 TYR A O 1
ATOM 1415 N N . ARG A 1 177 ? 16.813 10.082 11.328 1.00 79.25 177 ARG A N 1
ATOM 1416 C CA . ARG A 1 177 ? 17.172 9.587 9.992 1.00 79.25 177 ARG A CA 1
ATOM 1417 C C . ARG A 1 177 ? 17.966 10.629 9.202 1.00 79.25 177 ARG A C 1
ATOM 1419 O O . ARG A 1 177 ? 18.974 10.264 8.614 1.00 79.25 177 ARG A O 1
ATOM 1426 N N . TYR A 1 178 ? 17.556 11.896 9.252 1.00 78.69 178 TYR A N 1
ATOM 1427 C CA . TYR A 1 178 ? 18.249 13.000 8.582 1.00 78.69 178 TYR A CA 1
ATOM 1428 C C . TYR A 1 178 ? 19.681 13.192 9.113 1.00 78.69 178 TYR A C 1
ATOM 1430 O O . TYR A 1 178 ? 20.633 13.199 8.342 1.00 78.69 178 TYR A O 1
ATOM 1438 N N . LEU A 1 179 ? 19.860 13.226 10.440 1.00 79.94 179 LEU A N 1
ATOM 1439 C CA . LEU A 1 179 ? 21.187 13.314 11.069 1.00 79.94 179 LEU A CA 1
ATOM 1440 C C . LEU A 1 179 ? 22.086 12.111 10.754 1.00 79.94 179 LEU A C 1
ATOM 1442 O O . LEU A 1 179 ? 23.302 12.253 10.717 1.00 79.94 179 LEU A O 1
ATOM 1446 N N . ARG A 1 180 ? 21.510 10.921 10.549 1.00 82.75 180 ARG A N 1
ATOM 1447 C CA . ARG A 1 180 ? 22.272 9.727 10.162 1.00 82.75 180 ARG A CA 1
ATOM 1448 C C . ARG A 1 180 ? 22.762 9.794 8.711 1.00 82.75 180 ARG A C 1
ATOM 1450 O O . ARG A 1 180 ? 23.824 9.250 8.438 1.00 82.75 180 ARG A O 1
ATOM 1457 N N . GLU A 1 181 ? 22.006 10.416 7.809 1.00 76.88 181 GLU A N 1
ATOM 1458 C CA . GLU A 1 181 ? 22.411 10.605 6.407 1.00 76.88 181 GLU A CA 1
ATOM 1459 C C . GLU A 1 181 ? 23.440 11.730 6.234 1.00 76.88 181 GLU A C 1
ATOM 1461 O O . GLU A 1 181 ? 24.305 11.598 5.384 1.00 76.88 181 GLU A O 1
ATOM 1466 N N . GLU A 1 182 ? 23.412 12.793 7.048 1.00 72.12 182 GLU A N 1
ATOM 1467 C CA . GLU A 1 182 ? 24.439 13.856 7.001 1.00 72.12 182 GLU A CA 1
ATOM 1468 C C . GLU A 1 182 ? 25.793 13.450 7.612 1.00 72.12 182 GLU A C 1
ATOM 1470 O O . GLU A 1 182 ? 26.809 14.08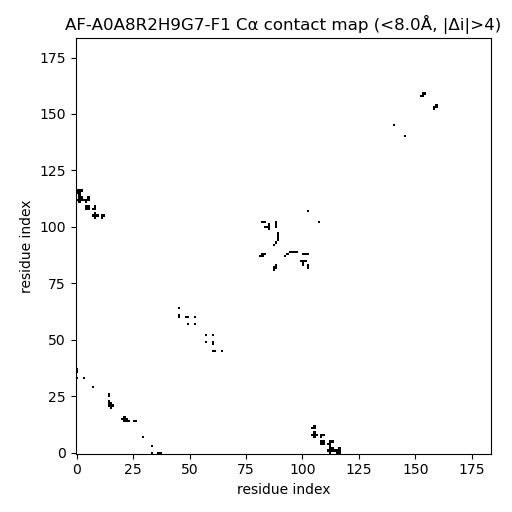6 7.336 1.00 72.12 182 GLU A O 1
ATOM 1475 N N . LEU A 1 183 ? 25.822 12.425 8.471 1.00 66.25 183 LEU A N 1
ATOM 1476 C CA . LEU A 1 183 ? 27.039 11.980 9.164 1.00 66.25 183 LEU A CA 1
ATOM 1477 C C . LEU A 1 183 ? 27.821 10.887 8.401 1.00 66.25 183 LEU A C 1
ATOM 1479 O O . LEU A 1 183 ? 28.831 10.401 8.915 1.00 66.25 183 LEU A O 1
ATOM 1483 N N . HIS A 1 184 ? 27.355 10.491 7.211 1.00 48.69 184 HIS A N 1
ATOM 1484 C CA . HIS A 1 184 ? 27.972 9.512 6.308 1.00 48.69 184 HIS A CA 1
ATOM 1485 C C . HIS A 1 184 ? 28.300 10.142 4.954 1.00 48.69 184 HIS A C 1
ATOM 1487 O O . HIS A 1 184 ? 29.329 9.722 4.376 1.00 48.69 184 HIS A O 1
#

Solvent-accessible surface area (backbone atoms only — not comparable to full-atom values): 10575 Å²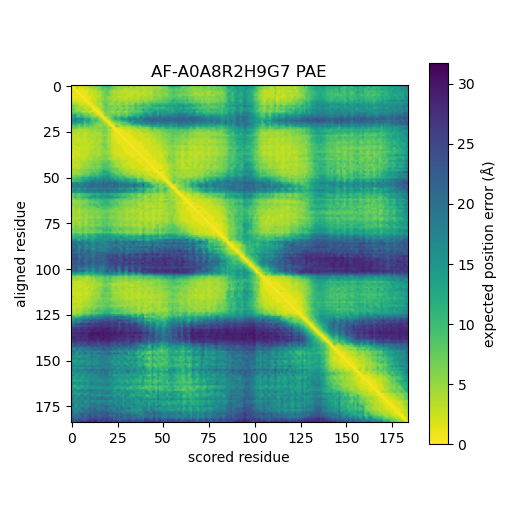 total; per-residue (Å²): 109,20,68,57,32,36,54,47,25,74,44,37,65,75,38,56,36,98,86,54,88,56,44,59,68,64,51,51,54,52,52,50,54,48,50,53,51,50,56,52,46,52,56,51,53,54,55,48,40,59,72,71,40,57,89,90,51,45,83,48,38,64,53,50,53,54,50,50,51,53,51,48,54,51,52,51,52,53,50,52,54,51,53,62,32,56,73,49,43,50,71,76,74,45,95,68,85,75,93,71,72,79,66,44,72,37,60,54,33,35,53,51,10,53,51,40,40,53,52,51,51,48,46,64,68,69,59,70,79,77,77,63,91,79,67,76,95,67,72,86,67,49,73,68,54,54,53,49,51,55,52,53,55,60,65,36,67,68,51,46,50,50,51,50,52,53,50,51,51,53,51,50,54,52,52,54,52,51,56,56,62,76,74,108

Organism: Acyrthosiphon pisum (NCBI:txid7029)

Sequence (184 aa):
MGACFIYMASNIDEWLPETRKPDILKLVYAFFFLGMLAATLDIVVDGWSLTMLKRNNVGYASTCNSTGLVMGIMISYIFSAFLTSEDFSNKYLRFRPDVGGIFTTRSFLYAWGVLFILITTLIAIFKKEKDNRLEDDHVKLNIVQNYSLIWDILKLPGIKLLALTLLTAKVIIIIYRYLREELH

Mean predicted aligned error: 12.45 Å

pLDDT: mean 74.67, std 13.83, range [41.56, 91.25]

Radius of gyration: 22.58 Å; Cα contacts (8 Å, |Δi|>4): 80; chains: 1; bounding box: 59×36×53 Å